Protein AF-A0A967WSL4-F1 (afdb_monomer_lite)

Radius of gyration: 23.44 Å; chains: 1; bounding box: 52×50×61 Å

Secondary structure (DSSP, 8-state):
---HHHIIIIIHHHHHHHHHTTSS-SS-----------------TT---SSPPPP-------TTS-EEE--HHHHHTTTHHHHHHHHHHHHHTT--EE--TT-----TTTHHHH-HHHHHHHHHHHHHHHHHTT--EEEES-HHHHHHHHHHHHHHHH-HHHHHHHHHHHS----S--EEEEHHHHIIIII-HHHHHTT-SS--

Structure (mmCIF, N/CA/C/O backbone):
data_AF-A0A967WSL4-F1
#
_entry.id   AF-A0A967WSL4-F1
#
loop_
_atom_site.group_PDB
_atom_site.id
_atom_site.type_symbol
_atom_site.label_atom_id
_atom_site.label_alt_id
_atom_site.label_comp_id
_atom_site.label_asym_id
_atom_site.label_entity_id
_atom_site.label_seq_id
_atom_site.pdbx_PDB_ins_code
_atom_site.Cartn_x
_atom_site.Cartn_y
_atom_site.Cartn_z
_atom_site.occupancy
_atom_site.B_iso_or_equiv
_atom_site.auth_seq_id
_atom_site.auth_comp_id
_atom_site.auth_asym_id
_atom_site.auth_atom_id
_atom_site.pdbx_PDB_model_num
ATOM 1 N N . GLU A 1 1 ? 24.160 -17.781 32.083 1.00 54.12 1 GLU A N 1
ATOM 2 C CA . GLU A 1 1 ? 24.278 -17.180 33.428 1.00 54.12 1 GLU A CA 1
ATOM 3 C C . GLU A 1 1 ? 24.288 -15.669 33.303 1.00 54.12 1 GLU A C 1
ATOM 5 O O . GLU A 1 1 ? 24.844 -15.164 32.336 1.00 54.12 1 GLU A O 1
ATOM 10 N N . PHE A 1 2 ? 23.646 -14.956 34.228 1.00 58.78 2 PHE A N 1
ATOM 11 C CA . PHE A 1 2 ? 23.754 -13.498 34.302 1.00 58.78 2 PHE A CA 1
ATOM 12 C C . PHE A 1 2 ? 25.171 -13.123 34.756 1.00 58.78 2 PHE A C 1
ATOM 14 O O . PHE A 1 2 ? 25.612 -13.571 35.815 1.00 58.78 2 PHE A O 1
ATOM 21 N N . ASP A 1 3 ? 25.885 -12.313 33.970 1.00 75.69 3 ASP A N 1
ATOM 22 C CA . ASP A 1 3 ? 27.223 -11.839 34.334 1.00 75.69 3 ASP A CA 1
ATOM 23 C C . ASP A 1 3 ? 27.122 -10.699 35.357 1.00 75.69 3 ASP A C 1
ATOM 25 O O . ASP A 1 3 ? 27.022 -9.510 35.035 1.00 75.69 3 ASP A O 1
ATOM 29 N N . PHE A 1 4 ? 27.152 -11.080 36.632 1.00 76.00 4 PHE A N 1
ATOM 30 C CA . PHE A 1 4 ? 27.125 -10.136 37.742 1.00 76.00 4 PHE A CA 1
ATOM 31 C C . PHE A 1 4 ? 28.333 -9.186 37.739 1.00 76.00 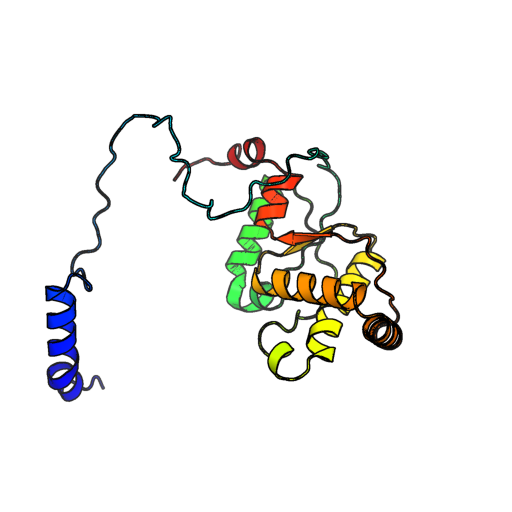4 PHE A C 1
ATOM 33 O O . PHE A 1 4 ? 28.201 -8.044 38.177 1.00 76.00 4 PHE A O 1
ATOM 40 N N . LYS A 1 5 ? 29.502 -9.585 37.213 1.00 73.75 5 LYS A N 1
ATOM 41 C CA . LYS A 1 5 ? 30.669 -8.688 37.172 1.00 73.75 5 LYS A CA 1
ATOM 42 C C . LYS A 1 5 ? 30.448 -7.536 36.198 1.00 73.75 5 LYS A C 1
ATOM 44 O O . LYS A 1 5 ? 30.843 -6.412 36.508 1.00 73.75 5 LYS A O 1
ATOM 49 N N . GLN A 1 6 ? 29.806 -7.793 35.061 1.00 73.38 6 GLN A N 1
ATOM 50 C CA . GLN A 1 6 ? 29.480 -6.753 34.087 1.00 73.38 6 GLN A CA 1
ATOM 51 C C . GLN A 1 6 ? 28.421 -5.781 34.636 1.00 73.38 6 GLN A C 1
ATOM 53 O O . GLN A 1 6 ? 28.629 -4.564 34.596 1.00 73.38 6 GLN A O 1
ATOM 58 N N . LEU A 1 7 ? 27.368 -6.319 35.263 1.00 75.06 7 LEU A N 1
ATOM 59 C CA . LEU A 1 7 ? 26.270 -5.541 35.841 1.00 75.06 7 LEU A CA 1
ATOM 60 C C . LEU A 1 7 ? 26.757 -4.551 36.914 1.00 75.06 7 LEU A C 1
ATOM 62 O O . LEU A 1 7 ? 26.449 -3.358 36.867 1.00 75.06 7 LEU A O 1
ATOM 66 N N . PHE A 1 8 ? 27.553 -5.030 37.876 1.00 72.25 8 PHE A N 1
ATOM 67 C CA . PHE A 1 8 ? 28.027 -4.189 38.978 1.00 72.25 8 PHE A CA 1
ATOM 68 C C . PHE A 1 8 ? 29.090 -3.175 38.540 1.00 72.25 8 PHE A C 1
ATOM 70 O O . PHE A 1 8 ? 29.160 -2.085 39.111 1.00 72.25 8 PHE A O 1
ATOM 77 N N . LYS A 1 9 ? 29.908 -3.505 37.532 1.00 72.88 9 LYS A N 1
ATOM 78 C CA . LYS A 1 9 ? 31.028 -2.655 37.109 1.00 72.88 9 LYS A CA 1
ATOM 79 C C . LYS A 1 9 ? 30.631 -1.578 36.100 1.00 72.88 9 LYS A C 1
ATOM 81 O O . LYS A 1 9 ? 31.166 -0.474 36.175 1.00 72.88 9 LYS A O 1
ATOM 86 N N . TYR A 1 10 ? 29.722 -1.876 35.172 1.00 71.94 10 TYR A N 1
ATOM 87 C CA . TYR A 1 10 ? 29.406 -0.974 34.059 1.00 71.94 10 TYR A CA 1
ATOM 88 C C . TYR A 1 10 ? 27.968 -0.455 34.104 1.00 71.94 10 TYR A C 1
ATOM 90 O O . TYR A 1 10 ? 27.745 0.744 33.917 1.00 71.94 10 TYR A O 1
ATOM 98 N N . ASP A 1 11 ? 27.003 -1.310 34.438 1.00 74.00 11 ASP A N 1
ATOM 99 C CA . ASP A 1 11 ? 25.590 -0.965 34.265 1.00 74.00 11 ASP A CA 1
ATOM 100 C C . ASP A 1 11 ? 25.016 -0.185 35.452 1.00 74.00 11 ASP A C 1
ATOM 102 O O . ASP A 1 11 ? 24.226 0.739 35.257 1.00 74.00 11 ASP A O 1
ATOM 106 N N . ILE A 1 12 ? 25.459 -0.462 36.684 1.00 81.81 12 ILE A N 1
ATOM 107 C CA . ILE A 1 12 ? 24.974 0.254 37.878 1.00 81.81 12 ILE A CA 1
ATOM 108 C C . ILE A 1 12 ? 25.352 1.736 37.855 1.00 81.81 12 ILE A C 1
ATOM 110 O O . ILE A 1 12 ? 24.525 2.589 38.179 1.00 81.81 12 ILE A O 1
ATOM 114 N N . ALA A 1 13 ? 26.575 2.075 37.446 1.00 78.25 13 ALA A N 1
ATOM 115 C CA . ALA A 1 13 ? 27.007 3.470 37.384 1.00 78.25 13 ALA A CA 1
ATOM 116 C C . ALA A 1 13 ? 26.181 4.270 36.360 1.00 78.25 13 ALA A C 1
ATOM 118 O O . ALA A 1 13 ? 25.766 5.404 36.625 1.00 78.25 13 ALA A O 1
ATOM 119 N N . VAL A 1 14 ? 25.890 3.659 35.208 1.00 76.50 14 VAL A N 1
ATOM 120 C CA . VAL A 1 14 ? 25.046 4.246 34.161 1.00 76.50 14 VAL A CA 1
ATOM 121 C C . VAL A 1 14 ? 23.597 4.350 34.633 1.00 76.50 14 VAL A C 1
ATOM 123 O O . VAL A 1 14 ? 23.004 5.421 34.506 1.00 76.50 14 VAL A O 1
ATOM 126 N N . ALA A 1 15 ? 23.052 3.310 35.268 1.00 78.94 15 ALA A N 1
ATOM 127 C CA . ALA A 1 15 ? 21.704 3.319 35.829 1.00 78.94 15 ALA A CA 1
ATOM 128 C C . ALA A 1 15 ? 21.531 4.421 36.890 1.00 78.94 15 ALA A C 1
ATOM 130 O O . ALA A 1 15 ? 20.560 5.176 36.839 1.00 78.94 15 ALA A O 1
ATOM 131 N N . ILE A 1 16 ? 22.508 4.599 37.790 1.00 80.81 16 ILE A N 1
ATOM 132 C CA . ILE A 1 16 ? 22.515 5.682 38.788 1.00 80.81 16 ILE A CA 1
ATOM 133 C C . ILE A 1 16 ? 22.581 7.055 38.106 1.00 80.81 16 ILE A C 1
ATOM 135 O O . ILE A 1 16 ? 21.867 7.978 38.505 1.00 80.81 16 ILE A O 1
ATOM 139 N N . LYS A 1 17 ? 23.397 7.215 37.055 1.00 80.50 17 LYS A N 1
ATOM 140 C CA . LYS A 1 17 ? 23.470 8.466 36.280 1.00 80.50 17 LYS A CA 1
ATOM 141 C C . LYS A 1 17 ? 22.147 8.769 35.571 1.00 80.50 17 LYS A C 1
ATOM 143 O O . LYS A 1 17 ? 21.698 9.916 35.572 1.00 80.50 17 LYS A O 1
ATOM 148 N N . MET A 1 18 ? 21.498 7.761 34.997 1.00 77.19 18 MET A N 1
ATOM 149 C CA . MET A 1 18 ? 20.195 7.893 34.339 1.00 77.19 18 MET A CA 1
ATOM 150 C C . MET A 1 18 ? 19.079 8.209 35.340 1.00 77.19 18 MET A C 1
ATOM 152 O O . MET A 1 18 ? 18.197 9.007 35.033 1.00 77.19 18 MET A O 1
ATOM 156 N N . LEU A 1 19 ? 19.160 7.673 36.558 1.00 80.25 19 LEU A N 1
ATOM 157 C CA . LEU A 1 19 ? 18.259 8.005 37.660 1.00 80.25 19 LEU A CA 1
ATOM 158 C C . LEU A 1 19 ? 18.425 9.443 38.146 1.00 80.25 19 LEU A C 1
ATOM 160 O O . LEU A 1 19 ? 17.448 10.180 38.245 1.00 80.25 19 LEU A O 1
ATOM 164 N N . ARG A 1 20 ? 19.669 9.878 38.376 1.00 74.88 20 ARG A N 1
ATOM 165 C CA . ARG A 1 20 ? 19.980 11.257 38.789 1.00 74.88 20 ARG A CA 1
ATOM 166 C C . ARG A 1 20 ? 19.593 12.297 37.741 1.00 74.88 20 ARG A C 1
ATOM 168 O O . ARG A 1 20 ? 19.250 13.415 38.097 1.00 74.88 20 ARG A O 1
ATOM 175 N N . THR A 1 21 ? 19.641 11.935 36.460 1.00 76.62 21 THR A N 1
ATOM 176 C CA . THR A 1 21 ? 19.244 12.813 35.344 1.00 76.62 21 THR A CA 1
ATOM 177 C C . THR A 1 21 ? 17.760 12.700 34.980 1.00 76.62 21 THR A C 1
ATOM 179 O O . THR A 1 21 ? 17.332 13.292 33.993 1.00 76.62 21 THR A O 1
ATOM 182 N N . GLY A 1 22 ? 16.966 11.941 35.748 1.00 66.06 22 GLY A N 1
ATOM 183 C CA . GLY A 1 22 ? 15.524 11.782 35.531 1.00 66.06 22 GLY A CA 1
ATOM 184 C C . GLY A 1 22 ? 15.143 10.989 34.274 1.00 66.06 22 GLY A C 1
ATOM 185 O O . GLY A 1 22 ? 13.969 10.954 33.908 1.00 66.06 22 GLY A O 1
ATOM 186 N N . LYS A 1 23 ? 16.119 10.349 33.615 1.00 68.81 23 LYS A N 1
ATOM 187 C CA . LYS A 1 23 ? 15.937 9.540 32.398 1.00 68.81 23 LYS A CA 1
ATOM 188 C C . LYS A 1 23 ? 15.447 8.121 32.688 1.00 68.81 23 LYS A C 1
ATOM 190 O O . LYS A 1 23 ? 14.852 7.503 31.813 1.00 68.81 23 LYS A O 1
ATOM 195 N N . LEU A 1 24 ? 15.665 7.620 33.904 1.00 64.75 24 LEU A N 1
ATOM 196 C CA . LEU A 1 24 ? 15.049 6.394 34.411 1.00 64.75 24 LEU A CA 1
ATOM 197 C C . LEU A 1 24 ? 14.090 6.753 35.553 1.00 64.75 24 LEU A C 1
ATOM 199 O O . LEU A 1 24 ? 14.515 7.323 36.556 1.00 64.75 24 LEU A O 1
ATOM 203 N N . LYS A 1 25 ? 12.806 6.409 35.425 1.00 70.81 25 LYS A N 1
ATOM 204 C CA . LYS A 1 25 ? 11.817 6.530 36.506 1.00 70.81 25 LYS A CA 1
ATOM 205 C C . LYS A 1 25 ? 11.596 5.141 37.110 1.00 70.81 25 LYS A C 1
ATOM 207 O O . LYS A 1 25 ? 11.125 4.254 36.412 1.00 70.81 25 LYS A O 1
ATOM 212 N N . ILE A 1 26 ? 11.950 4.947 38.385 1.00 62.06 26 ILE A N 1
ATOM 213 C CA . ILE A 1 26 ? 11.778 3.658 39.101 1.00 62.06 26 ILE A CA 1
ATOM 214 C C . ILE A 1 26 ? 10.299 3.321 39.332 1.00 62.06 26 ILE A C 1
ATOM 216 O O . ILE A 1 26 ? 9.937 2.157 39.467 1.00 62.06 26 ILE A O 1
ATOM 220 N N . LEU A 1 27 ? 9.434 4.333 39.362 1.00 54.44 27 LEU A N 1
ATOM 221 C CA . LEU A 1 27 ? 7.998 4.158 39.517 1.00 54.44 27 LEU A CA 1
ATOM 222 C C . LEU A 1 27 ? 7.328 4.382 38.155 1.00 54.44 27 LEU A C 1
ATOM 224 O O . LEU A 1 27 ? 7.596 5.421 37.535 1.00 54.44 27 LEU A O 1
ATOM 228 N N . PRO A 1 28 ? 6.453 3.471 37.679 1.00 47.78 28 PRO A N 1
ATOM 229 C CA . PRO A 1 28 ? 5.597 3.783 36.542 1.00 47.78 28 PRO A CA 1
ATOM 230 C C . PRO A 1 28 ? 4.832 5.059 36.890 1.00 47.78 28 PRO A C 1
ATOM 232 O O . PRO A 1 28 ? 4.390 5.224 38.030 1.00 47.78 28 PRO A O 1
ATOM 235 N N . SER A 1 29 ? 4.721 5.998 35.947 1.00 54.09 29 SER A N 1
ATOM 236 C CA . SER A 1 29 ? 3.934 7.208 36.169 1.00 54.09 29 SER A CA 1
ATOM 237 C C . SER A 1 29 ? 2.496 6.787 36.441 1.00 54.09 29 SER A C 1
ATOM 239 O O . SER A 1 29 ? 1.747 6.486 35.513 1.00 54.09 29 SER A O 1
ATOM 241 N N . ILE A 1 30 ? 2.140 6.717 37.723 1.00 47.47 30 ILE A N 1
ATOM 242 C CA . ILE A 1 30 ? 0.778 6.522 38.190 1.00 47.47 30 ILE A CA 1
ATOM 243 C C . ILE A 1 30 ? -0.040 7.615 37.518 1.00 47.47 30 ILE A C 1
ATOM 245 O O . ILE A 1 30 ? 0.112 8.800 37.815 1.00 47.47 30 ILE A O 1
ATOM 249 N N . ALA A 1 31 ? -0.865 7.203 36.563 1.00 53.81 31 ALA A N 1
ATOM 250 C CA . ALA A 1 31 ? -1.828 8.061 35.913 1.00 53.81 31 ALA A CA 1
ATOM 251 C C . ALA A 1 31 ? -2.805 8.580 36.982 1.00 53.81 31 ALA A C 1
ATOM 253 O O . ALA A 1 31 ? -3.735 7.898 37.405 1.00 53.81 31 ALA A O 1
ATOM 254 N N . ARG A 1 32 ? -2.550 9.793 37.468 1.00 36.66 32 ARG A N 1
ATOM 255 C CA . ARG A 1 32 ? -3.458 10.632 38.256 1.00 36.66 32 ARG A CA 1
ATOM 256 C C . ARG A 1 32 ? -3.187 12.068 37.815 1.00 36.66 32 ARG A C 1
ATOM 258 O O . ARG A 1 32 ? -2.035 12.475 37.818 1.00 36.66 32 ARG A O 1
ATOM 265 N N . ARG A 1 33 ? -4.151 12.918 37.471 1.00 37.69 33 ARG A N 1
ATOM 266 C CA . ARG A 1 33 ? -5.614 12.865 37.267 1.00 37.69 33 ARG A CA 1
ATOM 267 C C . ARG A 1 33 ? -5.951 14.188 36.501 1.00 37.69 33 ARG A C 1
ATOM 269 O O . ARG A 1 33 ? -5.031 14.973 36.266 1.00 37.69 33 ARG A O 1
ATOM 276 N N . PRO A 1 34 ? -7.203 14.473 36.094 1.00 50.53 34 PRO A N 1
ATOM 277 C CA . PRO A 1 34 ? -7.525 15.479 35.082 1.00 50.53 34 PRO A CA 1
ATOM 278 C C . PRO A 1 34 ? -7.370 16.910 35.600 1.00 50.53 34 PRO A C 1
ATOM 280 O O . PRO A 1 34 ? -7.500 17.171 36.797 1.00 50.53 34 PRO A O 1
ATOM 283 N N . ARG A 1 35 ? -7.215 17.857 34.671 1.00 36.47 35 ARG A N 1
ATOM 284 C CA . ARG A 1 35 ? -7.469 19.271 34.940 1.00 36.47 35 ARG A CA 1
ATOM 285 C C . ARG A 1 35 ? -8.516 19.779 33.956 1.00 36.47 35 ARG A C 1
ATOM 287 O O . ARG A 1 35 ? -8.250 19.933 32.770 1.00 36.47 35 ARG A O 1
ATOM 294 N N . ASN A 1 36 ? -9.718 19.984 34.485 1.00 39.97 36 ASN A N 1
ATOM 295 C CA . ASN A 1 36 ? -10.840 20.621 33.810 1.00 39.97 36 ASN A CA 1
ATOM 296 C C . ASN A 1 36 ? -10.430 21.915 33.093 1.00 39.97 36 ASN A C 1
ATOM 298 O O . ASN A 1 36 ? -9.752 22.759 33.677 1.00 39.97 36 ASN A O 1
ATOM 302 N N . GLY A 1 37 ? -10.973 22.076 31.884 1.00 45.03 37 GLY A N 1
ATOM 303 C CA . GLY A 1 37 ? -11.603 23.308 31.414 1.00 45.03 37 GLY A CA 1
ATOM 304 C C . GLY A 1 37 ? -10.717 24.538 31.234 1.00 45.03 37 GLY A C 1
ATOM 305 O O . GLY A 1 37 ? -10.540 25.319 32.163 1.00 45.03 37 GLY A O 1
ATOM 306 N N . ARG A 1 38 ? -10.308 24.783 29.986 1.00 30.64 38 ARG A N 1
ATOM 307 C CA . ARG A 1 38 ? -10.610 26.019 29.234 1.00 30.64 38 ARG A CA 1
ATOM 308 C C . ARG A 1 38 ? -10.095 25.866 27.803 1.00 30.64 38 ARG A C 1
ATOM 310 O O . ARG A 1 38 ? -8.905 25.656 27.589 1.00 30.64 38 ARG A O 1
ATOM 317 N N . ARG A 1 39 ? -11.010 25.982 26.838 1.00 42.41 39 ARG A N 1
ATOM 318 C CA . ARG A 1 39 ? -10.709 26.228 25.425 1.00 42.41 39 ARG A CA 1
ATOM 319 C C . ARG A 1 39 ? -9.811 27.467 25.367 1.00 42.41 39 ARG A C 1
ATOM 321 O O . ARG A 1 39 ? -10.258 28.547 25.742 1.00 42.41 39 ARG A O 1
ATOM 328 N N . ARG A 1 40 ? -8.547 27.312 24.976 1.00 33.25 40 ARG A N 1
ATOM 329 C CA . ARG A 1 40 ? -7.707 28.454 24.608 1.00 33.25 40 ARG A CA 1
ATOM 330 C C . ARG A 1 40 ? -7.982 28.742 23.137 1.00 33.25 40 ARG A C 1
ATOM 332 O O . ARG A 1 40 ? -7.458 28.075 22.254 1.00 33.25 40 ARG A O 1
ATOM 339 N N . GLU A 1 41 ? -8.901 29.673 22.912 1.00 41.84 41 GLU A N 1
ATOM 340 C CA . GLU A 1 41 ? -8.892 30.509 21.714 1.00 41.84 41 GLU A CA 1
ATOM 341 C C . GLU A 1 41 ? -7.553 31.258 21.678 1.00 41.84 41 GLU A C 1
ATOM 343 O O . GLU A 1 41 ? -7.084 31.670 22.735 1.00 41.84 41 GLU A O 1
ATOM 348 N N . THR A 1 42 ? -6.983 31.398 20.475 1.00 32.97 42 THR A N 1
ATOM 349 C CA . THR A 1 42 ? -5.657 31.937 20.090 1.00 32.97 42 THR A CA 1
ATOM 350 C C . THR A 1 42 ? -4.564 30.879 19.893 1.00 32.97 42 THR A C 1
ATOM 352 O O . THR A 1 42 ? -3.771 30.593 20.789 1.00 32.97 42 THR A O 1
ATOM 355 N N . LEU A 1 43 ? -4.518 30.323 18.676 1.00 46.94 43 LEU A N 1
ATOM 356 C CA . LEU A 1 43 ? -3.302 29.766 18.080 1.00 46.94 43 LEU A CA 1
ATOM 357 C C . LEU A 1 43 ? -2.356 30.936 17.770 1.00 46.94 43 LEU A C 1
ATOM 359 O O . LEU A 1 43 ? -2.761 31.894 17.112 1.00 46.94 43 LEU A O 1
ATOM 363 N N . GLU A 1 44 ? -1.136 30.881 18.299 1.00 35.66 44 GLU A N 1
ATOM 364 C CA . GLU A 1 44 ? -0.063 31.828 17.978 1.00 35.66 44 GLU A CA 1
ATOM 365 C C . GLU A 1 44 ? 0.401 31.661 16.512 1.00 35.66 44 GLU A C 1
ATOM 367 O O . GLU A 1 44 ? 0.333 30.543 15.995 1.00 35.66 44 GLU A O 1
ATOM 372 N N . PRO A 1 45 ? 0.887 32.724 15.836 1.00 42.09 45 PRO A N 1
ATOM 373 C CA . PRO A 1 45 ? 1.055 32.731 14.375 1.00 42.09 45 PRO A CA 1
ATOM 374 C C . PRO A 1 45 ? 2.268 31.960 13.820 1.00 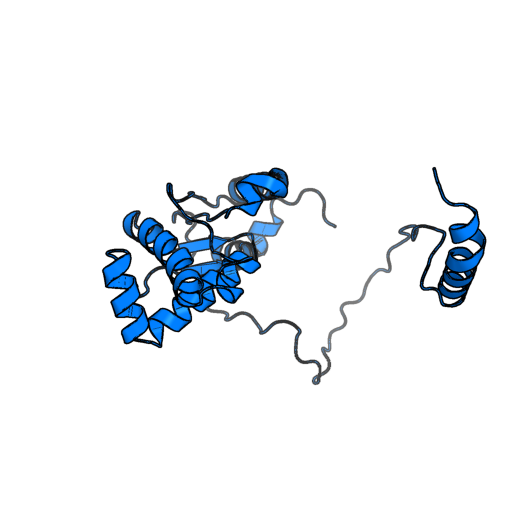42.09 45 PRO A C 1
ATOM 376 O O . PRO A 1 45 ? 2.326 31.758 12.613 1.00 42.09 45 PRO A O 1
ATOM 379 N N . ASP A 1 46 ? 3.210 31.507 14.656 1.00 40.84 46 ASP A N 1
ATOM 380 C CA . ASP A 1 46 ? 4.544 31.071 14.187 1.00 40.84 46 ASP A CA 1
ATOM 381 C C . ASP A 1 46 ? 4.872 29.582 14.410 1.00 40.84 46 ASP A C 1
ATOM 383 O O . ASP A 1 46 ? 6.026 29.164 14.302 1.00 40.84 46 ASP A O 1
ATOM 387 N N . MET A 1 47 ? 3.875 28.735 14.680 1.00 37.41 47 MET A N 1
ATOM 388 C CA . MET A 1 47 ? 4.066 27.283 14.599 1.00 37.41 47 MET A CA 1
ATOM 389 C C . MET A 1 47 ? 3.534 26.753 13.274 1.00 37.41 47 MET A C 1
ATOM 391 O O . MET A 1 47 ? 2.327 26.662 13.063 1.00 37.41 47 MET A O 1
ATOM 395 N N . MET A 1 48 ? 4.457 26.345 12.401 1.00 38.84 48 MET A N 1
ATOM 396 C CA . MET A 1 48 ? 4.140 25.536 11.227 1.00 38.84 48 MET A CA 1
ATOM 397 C C . MET A 1 48 ? 3.435 24.260 11.724 1.00 38.84 48 MET A C 1
ATOM 399 O O . MET A 1 48 ? 4.033 23.514 12.510 1.00 38.84 48 MET A O 1
ATOM 403 N N . PRO A 1 49 ? 2.164 24.014 11.363 1.00 46.25 49 PRO A N 1
ATOM 404 C CA . PRO A 1 49 ? 1.436 22.870 11.884 1.00 46.25 49 PRO A CA 1
ATOM 405 C C . PRO A 1 49 ? 2.147 21.586 11.447 1.00 46.25 49 PRO A C 1
ATOM 407 O O . PRO A 1 49 ? 2.552 21.441 10.295 1.00 46.25 49 PRO A O 1
ATOM 410 N N . ALA A 1 50 ? 2.293 20.640 12.380 1.00 51.50 50 ALA A N 1
ATOM 411 C CA . ALA A 1 50 ? 2.935 19.341 12.147 1.00 51.50 50 ALA A CA 1
ATOM 412 C C . ALA A 1 50 ? 2.267 18.515 11.026 1.00 51.50 50 ALA A C 1
ATOM 414 O O . ALA A 1 50 ? 2.812 17.500 10.598 1.00 51.50 50 ALA A O 1
ATOM 415 N N . TYR A 1 51 ? 1.102 18.961 10.554 1.00 42.25 51 TYR A N 1
ATOM 416 C CA . TYR A 1 51 ? 0.369 18.405 9.433 1.00 42.25 51 TYR A CA 1
ATOM 417 C C . TYR A 1 51 ? -0.116 19.548 8.532 1.00 42.25 51 TYR A C 1
ATOM 419 O O . TYR A 1 51 ? -0.665 20.520 9.056 1.00 42.25 51 TYR A O 1
ATOM 427 N N . PRO A 1 52 ? 0.050 19.453 7.200 1.00 48.81 52 PRO A N 1
ATOM 428 C CA . PRO A 1 52 ? -0.634 20.358 6.287 1.00 48.81 52 PRO A CA 1
ATOM 429 C C . PRO A 1 52 ? -2.146 20.234 6.502 1.00 48.81 52 PRO A C 1
ATOM 431 O O . PRO A 1 52 ? -2.664 19.128 6.680 1.00 48.81 52 PRO A O 1
ATOM 434 N N . GLU A 1 53 ? -2.848 21.366 6.519 1.00 46.91 53 GLU A N 1
ATOM 435 C CA . GLU A 1 53 ? -4.307 21.370 6.592 1.00 46.91 53 GLU A CA 1
ATOM 436 C C . GLU A 1 53 ? -4.868 20.563 5.414 1.00 46.91 53 GLU A C 1
ATOM 438 O O . GLU A 1 53 ? -4.496 20.780 4.259 1.00 46.91 53 GLU A O 1
ATOM 443 N N . ALA A 1 54 ? -5.719 19.580 5.720 1.00 43.72 54 ALA A N 1
ATOM 444 C CA . ALA A 1 54 ? -6.316 18.714 4.714 1.00 43.72 54 ALA A CA 1
ATOM 445 C C . ALA A 1 54 ? -7.107 19.560 3.696 1.00 43.72 54 ALA A C 1
ATOM 447 O O . ALA A 1 54 ? -7.894 20.419 4.117 1.00 43.72 54 ALA A O 1
ATOM 448 N N . PRO A 1 55 ? -6.952 19.327 2.378 1.00 39.84 55 PRO A N 1
ATOM 449 C CA . PRO A 1 55 ? -7.788 19.971 1.377 1.00 39.84 55 PRO A CA 1
ATOM 450 C C . PRO A 1 55 ? -9.261 19.692 1.687 1.00 39.84 55 PRO A C 1
ATOM 452 O O . PRO A 1 55 ? -9.702 18.542 1.703 1.00 39.84 55 PRO A O 1
ATOM 455 N N . ARG A 1 56 ? -10.032 20.747 1.963 1.00 47.25 56 ARG A N 1
ATOM 456 C CA . ARG A 1 56 ? -11.487 20.653 2.102 1.00 47.25 56 ARG A CA 1
ATOM 457 C C . ARG A 1 56 ? -12.102 20.621 0.715 1.00 47.25 56 ARG A C 1
ATOM 459 O O . ARG A 1 56 ? -12.583 21.639 0.232 1.00 47.25 56 ARG A O 1
ATOM 466 N N . GLU A 1 57 ? -12.096 19.454 0.089 1.00 40.66 57 GLU A N 1
ATOM 467 C CA . GLU A 1 57 ? -12.800 19.267 -1.172 1.00 40.66 57 GLU A CA 1
ATOM 468 C C . GLU A 1 57 ? -13.636 17.989 -1.129 1.00 40.66 57 GLU A C 1
ATOM 470 O O . GLU A 1 57 ? -13.125 16.878 -1.208 1.00 40.66 57 GLU A O 1
ATOM 475 N N . GLY A 1 58 ? -14.943 18.203 -0.934 1.00 42.53 58 GLY A N 1
ATOM 476 C CA . GLY A 1 58 ? -16.040 17.282 -1.220 1.00 42.53 58 GLY A CA 1
ATOM 477 C C . GLY A 1 58 ? -15.927 15.880 -0.631 1.00 42.53 58 GLY A C 1
ATOM 478 O O . GLY A 1 58 ? -15.384 14.976 -1.260 1.00 42.53 58 GLY A O 1
ATOM 479 N N . THR A 1 59 ? -16.588 15.645 0.504 1.00 40.75 59 THR A N 1
ATOM 480 C CA . THR A 1 59 ? -16.972 14.294 0.922 1.00 40.75 59 THR A CA 1
ATOM 481 C C . THR A 1 59 ? -17.863 13.672 -0.150 1.00 40.75 59 THR A C 1
ATOM 483 O O . THR A 1 59 ? -19.087 13.825 -0.162 1.00 40.75 59 THR A O 1
ATOM 486 N N . ARG A 1 60 ? -17.257 12.930 -1.079 1.00 44.09 60 ARG A N 1
ATOM 487 C CA . ARG A 1 60 ? -18.004 11.966 -1.874 1.00 44.09 60 ARG A CA 1
ATOM 488 C C . ARG A 1 60 ? -18.368 10.846 -0.908 1.00 44.09 60 ARG A C 1
ATOM 490 O O . ARG A 1 60 ? -17.563 9.960 -0.643 1.00 44.09 60 ARG A O 1
ATOM 497 N N . LYS A 1 61 ? -19.567 10.927 -0.324 1.00 39.44 61 LYS A N 1
ATOM 498 C CA . LYS A 1 61 ? -20.179 9.805 0.390 1.00 39.44 61 LYS A CA 1
ATOM 499 C C . LYS A 1 61 ? -20.285 8.646 -0.595 1.00 39.44 61 LYS A C 1
ATOM 501 O O . LYS A 1 61 ? -21.214 8.598 -1.392 1.00 39.44 61 LYS A O 1
ATOM 506 N N . THR A 1 62 ? -19.333 7.729 -0.550 1.00 43.81 62 THR A N 1
ATOM 507 C CA . THR A 1 62 ? -19.416 6.454 -1.261 1.00 43.81 62 THR A CA 1
ATOM 508 C C . THR A 1 62 ? -19.390 5.339 -0.227 1.00 43.81 62 THR A C 1
ATOM 510 O O . THR A 1 62 ? -18.509 4.479 -0.227 1.00 43.81 62 THR A O 1
ATOM 513 N N . ALA A 1 63 ? -20.347 5.377 0.701 1.00 41.69 63 ALA A N 1
ATOM 514 C CA . ALA A 1 63 ? -20.778 4.155 1.359 1.00 41.69 63 ALA A CA 1
ATOM 515 C C . ALA A 1 63 ? -21.397 3.285 0.250 1.00 41.69 63 ALA A C 1
ATOM 517 O O . ALA A 1 63 ? -22.528 3.524 -0.164 1.00 41.69 63 ALA A O 1
ATOM 518 N N . GLY A 1 64 ? -20.588 2.398 -0.335 1.00 52.50 64 GLY A N 1
ATOM 519 C CA . GLY A 1 64 ? -20.963 1.576 -1.491 1.00 52.50 64 GLY A CA 1
ATOM 520 C C . GLY A 1 64 ? -19.811 1.217 -2.435 1.00 52.50 64 GLY A C 1
ATOM 521 O O . GLY A 1 64 ? -19.888 0.186 -3.098 1.00 52.50 64 GLY A O 1
ATOM 522 N N . ASP A 1 65 ? -18.725 1.995 -2.463 1.00 74.56 65 ASP A N 1
ATOM 523 C CA . ASP A 1 65 ? -17.598 1.708 -3.359 1.00 74.56 65 ASP A CA 1
ATOM 524 C C . ASP A 1 65 ? -16.632 0.708 -2.714 1.00 74.56 65 ASP A C 1
ATOM 526 O O . ASP A 1 65 ? -16.189 0.896 -1.578 1.00 74.56 65 ASP A O 1
ATOM 530 N N . VAL A 1 66 ? -16.285 -0.346 -3.454 1.00 88.94 66 VAL A N 1
ATOM 531 C CA . VAL A 1 66 ? -15.256 -1.320 -3.069 1.00 88.94 66 VAL A CA 1
ATOM 532 C C . VAL A 1 66 ? -13.926 -0.598 -2.836 1.00 88.94 66 VAL A C 1
ATOM 534 O O . VAL A 1 66 ? -13.433 0.123 -3.705 1.00 88.94 66 VAL A O 1
ATOM 537 N N . VAL A 1 67 ? -13.330 -0.802 -1.662 1.00 94.62 67 VAL A N 1
ATOM 538 C CA . VAL A 1 67 ? -12.000 -0.295 -1.317 1.00 94.62 67 VAL A CA 1
ATOM 539 C C . VAL A 1 67 ? -11.019 -1.454 -1.385 1.00 94.62 67 VAL A C 1
ATOM 541 O O . VAL A 1 67 ? -11.107 -2.399 -0.602 1.00 94.62 67 VAL A O 1
ATOM 544 N N . SER A 1 68 ? -10.047 -1.373 -2.294 1.00 96.69 68 SER A N 1
ATOM 545 C CA . SER A 1 68 ? -9.000 -2.386 -2.367 1.00 96.69 68 SER A CA 1
ATOM 546 C C . SER A 1 68 ? -8.141 -2.334 -1.108 1.00 96.69 68 SER A C 1
ATOM 548 O O . SER A 1 68 ? -7.559 -1.304 -0.774 1.00 96.69 68 SER A O 1
ATOM 550 N N . TYR A 1 69 ? -8.070 -3.438 -0.383 1.00 97.50 69 TYR A N 1
ATOM 551 C CA . TYR A 1 69 ? -7.323 -3.556 0.855 1.00 97.50 69 TYR A CA 1
ATOM 552 C C . TYR A 1 69 ? -5.996 -4.251 0.598 1.00 97.50 69 TYR A C 1
ATOM 554 O O . TYR A 1 69 ? -5.965 -5.446 0.329 1.00 97.50 69 TYR A O 1
ATOM 562 N N . TYR A 1 70 ? -4.891 -3.518 0.705 1.00 97.81 70 TYR A N 1
ATOM 563 C CA . TYR A 1 70 ? -3.562 -4.110 0.625 1.00 97.81 70 TYR A CA 1
ATOM 564 C C . TYR A 1 70 ? -2.993 -4.291 2.045 1.00 97.81 70 TYR A C 1
ATOM 566 O O . TYR A 1 70 ? -2.541 -3.315 2.659 1.00 97.81 70 TYR A O 1
ATOM 574 N N . PRO A 1 71 ? -2.995 -5.521 2.598 1.00 95.50 71 PRO A N 1
ATOM 575 C CA . PRO A 1 71 ? -2.421 -5.784 3.919 1.00 95.50 71 PRO A CA 1
ATOM 576 C C . PRO A 1 71 ? -0.889 -5.750 3.884 1.00 95.50 71 PRO A C 1
ATOM 578 O O . PRO A 1 71 ? -0.240 -5.342 4.849 1.00 95.50 71 PRO A O 1
ATOM 581 N N . GLY A 1 72 ? -0.297 -6.157 2.760 1.00 94.88 72 GLY A N 1
ATOM 582 C CA . GLY A 1 72 ? 1.136 -6.379 2.644 1.00 94.88 72 GLY A CA 1
ATOM 583 C C . GLY A 1 72 ? 1.629 -7.562 3.485 1.00 94.88 72 GLY A C 1
ATOM 584 O O . GLY A 1 72 ? 0.902 -8.178 4.264 1.00 94.88 72 GLY A O 1
ATOM 585 N N . CYS A 1 73 ? 2.916 -7.882 3.336 1.00 94.44 73 CYS A N 1
ATOM 586 C CA . CYS A 1 73 ? 3.506 -9.084 3.931 1.00 94.44 73 CYS A CA 1
ATOM 587 C C . CYS A 1 73 ? 3.491 -9.087 5.465 1.00 94.44 73 CYS A C 1
ATOM 589 O O . CYS A 1 73 ? 3.267 -10.128 6.074 1.00 94.44 73 CYS A O 1
ATOM 591 N N . SER A 1 74 ? 3.704 -7.935 6.107 1.00 93.06 74 SER A N 1
ATOM 592 C CA . SER A 1 74 ? 3.775 -7.866 7.568 1.00 93.06 74 SER A CA 1
ATOM 593 C C . SER A 1 74 ? 2.441 -8.208 8.226 1.00 93.06 74 SER A C 1
ATOM 595 O O . SER A 1 74 ? 2.438 -8.955 9.195 1.00 93.06 74 SER A O 1
ATOM 597 N N . LEU A 1 75 ? 1.314 -7.716 7.703 1.00 94.75 75 LEU A N 1
ATOM 598 C CA . LEU A 1 75 ? -0.008 -7.944 8.301 1.00 94.75 75 LEU A CA 1
ATOM 599 C C . LEU A 1 75 ? -0.519 -9.376 8.099 1.00 94.75 75 LEU A C 1
ATOM 601 O O . LEU A 1 75 ? -1.345 -9.844 8.876 1.00 94.75 75 LEU A O 1
ATOM 605 N N . HIS A 1 76 ? -0.017 -10.082 7.086 1.00 92.12 76 HIS A N 1
ATOM 606 C CA . HIS A 1 76 ? -0.254 -11.518 6.911 1.00 92.12 76 HIS A CA 1
ATOM 607 C C . HIS A 1 76 ? 0.631 -12.398 7.805 1.00 92.12 76 HIS A C 1
ATOM 609 O O . HIS A 1 76 ? 0.292 -13.554 8.027 1.00 92.12 76 HIS A O 1
ATOM 615 N N . ALA A 1 77 ? 1.750 -11.873 8.315 1.00 91.62 77 ALA A N 1
ATOM 616 C CA . ALA A 1 77 ? 2.738 -12.649 9.063 1.00 91.62 77 ALA A CA 1
ATOM 617 C C . ALA A 1 77 ? 2.866 -12.203 10.526 1.00 91.62 77 ALA A C 1
ATOM 619 O O . ALA A 1 77 ? 2.268 -12.783 11.422 1.00 91.62 77 ALA A O 1
ATOM 620 N N . THR A 1 78 ? 3.674 -11.182 10.803 1.00 92.19 78 THR A N 1
ATOM 621 C CA . THR A 1 78 ? 4.012 -10.779 12.179 1.00 92.19 78 THR A CA 1
ATOM 622 C C . THR A 1 78 ? 3.017 -9.787 12.782 1.00 92.19 78 THR A C 1
ATOM 624 O O . THR A 1 78 ? 2.991 -9.596 13.993 1.00 92.19 78 THR A O 1
ATOM 627 N N . GLY A 1 79 ? 2.194 -9.151 11.948 1.00 93.69 79 GLY A N 1
ATOM 628 C CA . GLY A 1 79 ? 1.211 -8.130 12.303 1.00 93.69 79 GLY A CA 1
ATOM 629 C C . GLY A 1 79 ? -0.237 -8.602 12.182 1.00 93.69 79 GLY A C 1
ATOM 630 O O . GLY A 1 79 ? -1.090 -7.798 11.809 1.00 93.69 79 GLY A O 1
ATOM 631 N N . ILE A 1 80 ? -0.517 -9.878 12.465 1.00 95.81 80 ILE A N 1
ATOM 632 C CA . ILE A 1 80 ? -1.858 -10.482 12.324 1.00 95.81 80 ILE A CA 1
ATOM 633 C C . ILE A 1 80 ? -2.912 -9.698 13.116 1.00 95.81 80 ILE A C 1
ATOM 635 O O . ILE A 1 80 ? -3.959 -9.355 12.573 1.00 95.81 80 ILE A O 1
ATOM 639 N N . GLU A 1 81 ? -2.604 -9.317 14.356 1.00 96.69 81 GLU A N 1
ATOM 640 C CA . GLU A 1 81 ? -3.515 -8.533 15.204 1.00 96.69 81 GLU A CA 1
ATOM 641 C C . GLU A 1 81 ? -3.876 -7.180 14.579 1.00 96.69 81 GLU A C 1
ATOM 643 O O . GLU A 1 81 ? -4.998 -6.691 14.713 1.00 96.69 81 GLU A O 1
ATOM 648 N N . PHE A 1 82 ? -2.942 -6.574 13.839 1.00 96.00 82 PHE A N 1
ATOM 649 C CA . PHE A 1 82 ? -3.203 -5.314 13.153 1.00 96.00 82 PHE A CA 1
ATOM 650 C C . PHE A 1 82 ? -4.124 -5.512 11.941 1.00 96.00 82 PHE A C 1
ATOM 652 O O . PHE A 1 82 ? -5.014 -4.692 11.708 1.00 96.00 82 PHE A O 1
ATOM 659 N N . ASN A 1 83 ? -3.975 -6.620 11.210 1.00 96.25 83 ASN A N 1
ATOM 660 C CA . ASN A 1 83 ? -4.896 -7.011 10.140 1.00 96.25 83 ASN A CA 1
ATOM 661 C C . ASN A 1 83 ? -6.311 -7.257 10.686 1.00 96.25 83 ASN A C 1
ATOM 663 O O . ASN A 1 83 ? -7.280 -6.688 10.189 1.00 96.25 83 ASN A O 1
ATOM 667 N N . MET A 1 84 ? -6.418 -8.049 11.758 1.00 96.44 84 MET A N 1
ATOM 668 C CA . MET A 1 84 ? -7.688 -8.363 12.418 1.00 96.44 84 MET A CA 1
ATOM 669 C C . MET A 1 84 ? -8.383 -7.101 12.926 1.00 96.44 84 MET A C 1
ATOM 671 O O . MET A 1 84 ? -9.557 -6.885 12.633 1.00 96.44 84 MET A O 1
ATOM 675 N N . SER A 1 85 ? -7.644 -6.230 13.617 1.00 96.12 85 SER A N 1
ATOM 676 C CA . SER A 1 85 ? -8.153 -4.943 14.095 1.00 96.12 85 SER A CA 1
ATOM 677 C C . SER A 1 85 ? -8.622 -4.049 12.943 1.00 96.12 85 SER A C 1
ATOM 679 O O . SER A 1 85 ? -9.716 -3.490 12.997 1.00 96.12 85 SER A O 1
ATOM 681 N N . THR A 1 86 ? -7.852 -3.978 11.851 1.00 96.12 86 THR A N 1
ATOM 682 C CA . THR A 1 86 ? -8.229 -3.196 10.663 1.00 96.12 86 THR A CA 1
ATOM 683 C C . THR A 1 86 ? -9.541 -3.691 10.054 1.00 96.12 86 THR A C 1
ATOM 685 O O . THR A 1 86 ? -10.428 -2.883 9.785 1.00 96.12 86 THR A O 1
ATOM 688 N N . LYS A 1 87 ? -9.689 -5.009 9.865 1.00 95.12 87 LYS A N 1
ATOM 689 C CA . LYS A 1 87 ? -10.910 -5.611 9.309 1.00 95.12 87 LYS A CA 1
ATOM 690 C C . LYS A 1 87 ? -12.117 -5.407 10.231 1.00 95.12 87 LYS A C 1
ATOM 692 O O . LYS A 1 87 ? -13.179 -5.027 9.752 1.00 95.12 87 LYS A O 1
ATOM 697 N N . ALA A 1 88 ? -11.937 -5.569 11.543 1.00 95.06 88 ALA A N 1
ATOM 698 C CA . ALA A 1 88 ? -13.000 -5.356 12.525 1.00 95.06 88 ALA A CA 1
ATOM 699 C C . ALA A 1 88 ? -13.485 -3.895 12.561 1.00 95.06 88 ALA A C 1
ATOM 701 O O . ALA A 1 88 ? -14.687 -3.635 12.626 1.00 95.06 88 ALA A O 1
ATOM 702 N N . ILE A 1 89 ? -12.564 -2.927 12.490 1.00 94.12 89 ILE A N 1
ATOM 703 C CA . ILE A 1 89 ? -12.921 -1.503 12.416 1.00 94.12 89 ILE A CA 1
ATOM 704 C C . ILE A 1 89 ? -13.628 -1.202 11.094 1.00 94.12 89 ILE A C 1
ATOM 706 O O . ILE A 1 89 ? -14.642 -0.511 11.094 1.00 94.12 89 ILE A O 1
ATOM 710 N N . ALA A 1 90 ? -13.135 -1.735 9.976 1.00 93.56 90 ALA A N 1
ATOM 711 C CA . ALA A 1 90 ? -13.762 -1.531 8.677 1.00 93.56 90 ALA A CA 1
ATOM 712 C C . ALA A 1 90 ? -15.210 -2.040 8.639 1.00 93.56 90 ALA A C 1
ATOM 714 O O . ALA A 1 90 ? -16.085 -1.321 8.164 1.00 93.56 90 ALA A O 1
ATOM 715 N N . GLU A 1 91 ? -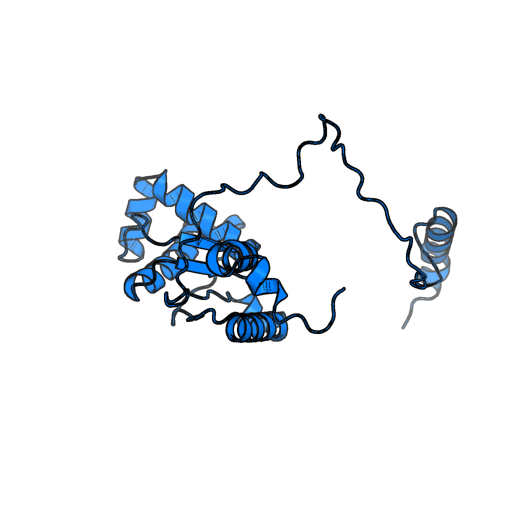15.480 -3.214 9.215 1.00 92.25 91 GLU A N 1
ATOM 716 C CA . GLU A 1 91 ? -16.837 -3.750 9.356 1.00 92.25 91 GLU A CA 1
ATOM 717 C C . GLU A 1 91 ? -17.737 -2.800 10.160 1.00 92.25 91 GLU A C 1
ATOM 719 O O . GLU A 1 91 ? -18.831 -2.452 9.719 1.00 92.25 91 GLU A O 1
ATOM 724 N N . LYS A 1 92 ? -17.258 -2.303 11.310 1.00 92.56 92 LYS A N 1
ATOM 725 C CA . LYS A 1 92 ? -18.012 -1.346 12.137 1.00 92.56 92 LYS A CA 1
ATOM 726 C C . LYS A 1 92 ? -18.280 -0.018 11.437 1.00 92.56 92 LYS A C 1
ATOM 728 O O . LYS A 1 92 ? -19.328 0.575 11.665 1.00 92.56 92 LYS A O 1
ATOM 733 N N . LEU A 1 93 ? -17.359 0.430 10.589 1.00 92.25 93 LEU A N 1
ATOM 734 C CA . LEU A 1 93 ? -17.482 1.666 9.818 1.00 92.25 93 LEU A CA 1
ATOM 735 C C . LEU A 1 93 ? -18.167 1.466 8.458 1.00 92.25 93 LEU A C 1
ATOM 737 O O . LEU A 1 93 ? -18.222 2.405 7.667 1.00 92.25 93 LEU A O 1
ATOM 741 N N . SER A 1 94 ? -18.688 0.266 8.172 1.00 91.25 94 SER A N 1
ATOM 742 C CA . SER A 1 94 ? -19.298 -0.076 6.879 1.00 91.25 94 SER A CA 1
ATOM 743 C C . SER A 1 94 ? -18.378 0.197 5.673 1.00 91.25 94 SER A C 1
ATOM 745 O O . SER A 1 94 ? -18.836 0.552 4.587 1.00 91.25 94 SER A O 1
ATOM 747 N N . LEU A 1 95 ? -17.064 0.030 5.856 1.00 92.12 95 LEU A N 1
ATOM 748 C CA . LEU A 1 95 ? -16.063 0.088 4.792 1.00 92.12 95 LEU A CA 1
ATOM 749 C C . LEU A 1 95 ? -15.906 -1.295 4.154 1.00 92.12 95 LEU A C 1
ATOM 751 O O . LEU A 1 95 ? -15.423 -2.234 4.787 1.00 92.12 95 LEU A O 1
ATOM 755 N N . ASN A 1 96 ? -16.263 -1.409 2.875 1.00 92.19 96 ASN A N 1
ATOM 756 C CA . ASN A 1 96 ? -16.118 -2.650 2.120 1.00 92.19 96 ASN A CA 1
ATOM 757 C C . ASN A 1 96 ? -14.665 -2.849 1.654 1.00 92.19 96 ASN A C 1
ATOM 759 O O . ASN A 1 96 ? -14.281 -2.401 0.571 1.00 92.19 96 ASN A O 1
ATOM 763 N N . LEU A 1 97 ? -13.856 -3.486 2.502 1.00 95.25 97 LEU A N 1
ATOM 764 C CA . LEU A 1 97 ? -12.462 -3.816 2.218 1.00 95.25 97 LEU A CA 1
ATOM 765 C C . LEU A 1 97 ? -12.349 -5.137 1.450 1.00 95.25 97 LEU A C 1
ATOM 767 O O . LEU A 1 97 ? -12.677 -6.195 1.984 1.00 95.25 97 LEU A O 1
ATOM 771 N N . VAL A 1 98 ? -11.804 -5.083 0.233 1.00 94.94 98 VAL A N 1
ATOM 772 C CA . VAL A 1 98 ? -11.574 -6.259 -0.619 1.00 94.94 98 VAL A CA 1
ATOM 773 C C . VAL A 1 98 ? -10.091 -6.410 -0.911 1.00 94.94 98 VAL A C 1
ATOM 775 O O . VAL A 1 98 ? -9.466 -5.547 -1.527 1.00 94.94 98 VAL A O 1
ATOM 778 N N . GLU A 1 99 ? -9.516 -7.521 -0.468 1.00 95.56 99 GLU A N 1
ATOM 779 C CA . GLU A 1 99 ? -8.116 -7.839 -0.729 1.00 95.56 99 GLU A CA 1
ATOM 780 C C . GLU A 1 99 ? -7.939 -8.313 -2.184 1.00 95.56 99 GLU A C 1
ATOM 782 O O . GLU A 1 99 ? -8.619 -9.257 -2.584 1.00 95.56 99 GLU A O 1
ATOM 787 N N . PRO A 1 100 ? -7.070 -7.675 -2.994 1.00 93.75 100 PRO A N 1
ATOM 788 C CA . PRO A 1 100 ? -6.834 -8.104 -4.369 1.00 93.75 100 PRO A CA 1
ATOM 789 C C . PRO A 1 100 ? -6.003 -9.392 -4.372 1.00 93.75 100 PRO A C 1
ATOM 791 O O . PRO A 1 100 ? -4.829 -9.377 -4.001 1.00 93.75 100 PRO A O 1
ATOM 794 N N . GLU A 1 101 ? -6.602 -10.514 -4.767 1.00 92.19 101 GLU A N 1
ATOM 795 C CA . GLU A 1 101 ? -5.912 -11.806 -4.810 1.00 92.19 101 GLU A CA 1
ATOM 796 C C . GLU A 1 101 ? -4.679 -11.752 -5.729 1.00 92.19 101 GLU A C 1
ATOM 798 O O . GLU A 1 101 ? -4.713 -11.167 -6.808 1.00 92.19 101 GLU A O 1
ATOM 803 N N . GLY A 1 102 ? -3.566 -12.344 -5.287 1.00 92.38 102 GLY A N 1
ATOM 804 C CA . GLY A 1 102 ? -2.316 -12.359 -6.054 1.00 92.38 102 GLY A CA 1
ATOM 805 C C . GLY A 1 102 ? -1.435 -11.116 -5.896 1.00 92.38 102 GLY A C 1
ATOM 806 O O . GLY A 1 102 ? -0.413 -11.019 -6.577 1.00 92.38 102 GLY A O 1
ATOM 807 N N . TRP A 1 103 ? -1.774 -10.182 -4.995 1.00 95.56 103 TRP A N 1
ATOM 808 C CA . TRP A 1 103 ? -0.889 -9.061 -4.660 1.00 95.56 103 TRP A CA 1
ATOM 809 C C . TRP A 1 103 ? 0.521 -9.535 -4.269 1.00 95.56 103 TRP A C 1
ATOM 811 O O . TRP A 1 103 ? 0.717 -10.618 -3.714 1.00 95.56 103 TRP A O 1
ATOM 821 N N . VAL A 1 104 ? 1.525 -8.690 -4.516 1.00 95.06 104 VAL A N 1
ATOM 822 C CA . VAL A 1 104 ? 2.932 -8.989 -4.204 1.00 95.06 104 VAL A CA 1
ATOM 823 C C . VAL A 1 104 ? 3.517 -7.995 -3.204 1.00 95.06 104 VAL A C 1
ATOM 825 O O . VAL A 1 104 ? 3.064 -6.860 -3.071 1.00 95.06 104 VAL A O 1
ATOM 828 N N . CYS A 1 105 ? 4.548 -8.412 -2.468 1.00 94.56 105 CYS A N 1
ATOM 829 C CA . CYS A 1 105 ? 5.196 -7.560 -1.473 1.00 94.56 105 CYS A CA 1
ATOM 830 C C . CYS A 1 105 ? 5.734 -6.260 -2.094 1.00 94.56 105 CYS A C 1
ATOM 832 O O . CYS A 1 105 ? 6.552 -6.301 -3.003 1.00 94.56 105 CYS A O 1
ATOM 834 N N . CYS A 1 106 ? 5.389 -5.115 -1.501 1.00 94.25 106 CYS A N 1
ATOM 835 C CA . CYS A 1 106 ? 5.847 -3.767 -1.877 1.00 94.25 106 CYS A CA 1
ATOM 836 C C . CYS A 1 106 ? 7.374 -3.539 -1.901 1.00 94.25 106 CYS A C 1
ATOM 838 O O . CYS A 1 106 ? 7.824 -2.460 -2.279 1.00 94.25 106 CYS A O 1
ATOM 840 N N . GLY A 1 107 ? 8.184 -4.487 -1.419 1.00 92.19 107 GLY A N 1
ATOM 841 C CA . GLY A 1 107 ? 9.644 -4.375 -1.434 1.00 92.19 107 GLY A CA 1
ATOM 842 C C . GLY A 1 107 ? 10.236 -3.393 -0.415 1.00 92.19 107 GLY A C 1
ATOM 843 O O . GLY A 1 107 ? 11.411 -3.045 -0.534 1.00 92.19 107 GLY A O 1
ATOM 844 N N . THR A 1 108 ? 9.462 -2.969 0.594 1.00 84.75 108 THR A N 1
ATOM 845 C CA . THR A 1 108 ? 9.884 -1.968 1.593 1.00 84.75 108 THR A CA 1
ATOM 846 C C . THR A 1 108 ? 11.257 -2.257 2.195 1.00 84.75 108 THR A C 1
ATOM 848 O O . THR A 1 108 ? 12.073 -1.349 2.221 1.00 84.75 108 THR A O 1
ATOM 851 N N . SER A 1 109 ? 11.552 -3.471 2.670 1.00 77.06 109 SER A N 1
ATOM 852 C CA . SER A 1 109 ? 12.814 -3.708 3.394 1.00 77.06 109 SER A CA 1
AT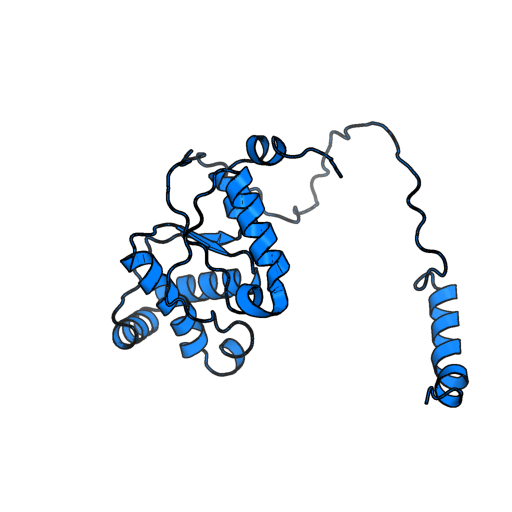OM 853 C C . SER A 1 109 ? 14.036 -3.861 2.474 1.00 77.06 109 SER A C 1
ATOM 855 O O . SER A 1 109 ? 15.027 -3.176 2.721 1.00 77.06 109 SER A O 1
ATOM 857 N N . PRO A 1 110 ? 14.013 -4.696 1.411 1.00 82.69 110 PRO A N 1
ATOM 858 C CA . PRO A 1 110 ? 15.229 -4.959 0.640 1.00 82.69 110 PRO A CA 1
ATOM 859 C C . PRO A 1 110 ? 15.287 -4.255 -0.722 1.00 82.69 110 PRO A C 1
ATOM 861 O O . PRO A 1 110 ? 16.380 -3.982 -1.214 1.00 82.69 110 PRO A O 1
ATOM 864 N N . ALA A 1 111 ? 14.153 -3.983 -1.375 1.00 84.94 111 ALA A N 1
ATOM 865 C CA . ALA A 1 111 ? 14.159 -3.703 -2.811 1.00 84.94 111 ALA A CA 1
ATOM 866 C C . ALA A 1 111 ? 14.794 -2.346 -3.131 1.00 84.94 111 ALA A C 1
ATOM 868 O O . ALA A 1 111 ? 15.641 -2.266 -4.012 1.00 84.94 111 ALA A O 1
ATOM 869 N N . HIS A 1 112 ? 14.454 -1.303 -2.372 1.00 81.50 112 HIS A N 1
ATOM 870 C CA . HIS A 1 112 ? 14.950 0.054 -2.629 1.00 81.50 112 HIS A CA 1
ATOM 871 C C . HIS A 1 112 ? 16.472 0.199 -2.458 1.00 81.50 112 HIS A C 1
ATOM 873 O O . HIS A 1 112 ? 17.078 1.005 -3.152 1.00 81.50 112 HIS A O 1
ATOM 879 N N . ASN A 1 113 ? 17.096 -0.609 -1.593 1.00 87.75 113 ASN A N 1
ATOM 880 C CA . ASN A 1 113 ? 18.548 -0.586 -1.381 1.00 87.75 113 ASN A CA 1
ATOM 881 C C . ASN A 1 113 ? 19.320 -1.506 -2.334 1.00 87.75 113 ASN A C 1
ATOM 883 O O . ASN A 1 113 ? 20.524 -1.347 -2.496 1.00 87.75 113 ASN A O 1
ATOM 887 N N . THR A 1 114 ? 18.653 -2.495 -2.932 1.00 91.31 114 THR A N 1
ATOM 888 C CA . THR A 1 114 ? 19.318 -3.521 -3.752 1.00 91.31 114 THR A CA 1
ATOM 889 C C . THR A 1 114 ? 19.105 -3.311 -5.242 1.00 91.31 114 THR A C 1
ATOM 891 O O . THR A 1 114 ? 20.014 -3.541 -6.035 1.00 91.31 114 THR A O 1
ATOM 894 N N . ASN A 1 115 ? 17.902 -2.906 -5.650 1.00 93.50 115 ASN A N 1
ATOM 895 C CA . ASN A 1 115 ? 17.553 -2.733 -7.047 1.00 93.50 115 ASN A CA 1
ATOM 896 C C . ASN A 1 115 ? 16.380 -1.756 -7.194 1.00 93.50 115 ASN A C 1
ATOM 898 O O . ASN A 1 115 ? 15.221 -2.102 -6.948 1.00 93.50 115 ASN A O 1
ATOM 902 N N . HIS A 1 116 ? 16.697 -0.553 -7.666 1.00 94.06 116 HIS A N 1
ATOM 903 C CA . HIS A 1 116 ? 15.724 0.512 -7.880 1.00 94.06 116 HIS A CA 1
ATOM 904 C C . HIS A 1 116 ? 14.563 0.072 -8.786 1.00 94.06 116 HIS A C 1
ATOM 906 O O . HIS A 1 116 ? 13.409 0.170 -8.379 1.00 94.06 116 HIS A O 1
ATOM 912 N N . TYR A 1 117 ? 14.846 -0.554 -9.934 1.00 95.50 117 TYR A N 1
ATOM 913 C CA . TYR A 1 117 ? 13.813 -1.051 -10.851 1.00 95.50 117 TYR A CA 1
ATOM 914 C C . TYR A 1 117 ? 12.821 -2.005 -10.165 1.00 95.50 117 TYR A C 1
ATOM 916 O O . TYR A 1 117 ? 11.609 -1.869 -10.318 1.00 95.50 117 TYR A O 1
ATOM 924 N N . ARG A 1 118 ? 13.308 -2.939 -9.336 1.00 94.88 118 ARG A N 1
ATOM 925 C CA . ARG A 1 118 ? 12.436 -3.849 -8.569 1.00 94.88 118 ARG A CA 1
ATOM 926 C C . ARG A 1 118 ? 11.612 -3.120 -7.515 1.00 94.88 118 ARG A C 1
ATOM 928 O O . ARG A 1 118 ? 10.481 -3.521 -7.259 1.00 94.88 118 ARG A O 1
ATOM 935 N N . SER A 1 119 ? 12.165 -2.069 -6.913 1.00 95.25 119 SER A N 1
ATOM 936 C CA . SER A 1 119 ? 11.445 -1.255 -5.930 1.00 95.25 119 SER A CA 1
ATOM 937 C C . SER A 1 119 ? 10.225 -0.541 -6.523 1.00 95.25 119 SER A C 1
ATOM 939 O O . SER A 1 119 ? 9.277 -0.276 -5.789 1.00 95.25 119 SER A O 1
ATOM 941 N N . ILE A 1 120 ? 10.224 -0.320 -7.842 1.00 97.06 120 ILE A N 1
ATOM 942 C CA . ILE A 1 120 ? 9.111 0.271 -8.596 1.00 97.06 120 ILE A CA 1
ATOM 943 C C . ILE A 1 120 ? 8.196 -0.805 -9.181 1.00 97.06 120 ILE A C 1
ATOM 945 O O . ILE A 1 120 ? 6.977 -0.722 -9.038 1.00 97.06 120 ILE A O 1
ATOM 949 N N . LYS A 1 121 ? 8.769 -1.865 -9.765 1.00 96.69 121 LYS A N 1
ATOM 950 C CA . LYS A 1 121 ? 8.010 -2.979 -10.353 1.00 96.69 121 LYS A CA 1
ATOM 951 C C . LYS A 1 121 ? 7.044 -3.623 -9.363 1.00 96.69 121 LYS A C 1
ATOM 953 O O . LYS A 1 121 ? 5.893 -3.861 -9.709 1.00 96.69 121 LYS A O 1
ATOM 958 N N . LEU A 1 122 ? 7.498 -3.901 -8.142 1.00 96.88 122 LEU A N 1
ATOM 959 C CA . LEU A 1 122 ? 6.714 -4.651 -7.160 1.00 96.88 122 LEU A CA 1
ATOM 960 C C . LEU A 1 122 ? 5.383 -3.954 -6.783 1.00 96.88 122 LEU A C 1
ATOM 962 O O . LEU A 1 122 ? 4.334 -4.591 -6.895 1.00 96.88 122 LEU A O 1
ATOM 966 N N . PRO A 1 123 ? 5.360 -2.657 -6.403 1.00 96.81 123 PRO A N 1
ATOM 967 C CA . PRO A 1 123 ? 4.104 -1.922 -6.251 1.00 96.81 123 PRO A CA 1
ATOM 968 C C . PRO A 1 123 ? 3.246 -1.887 -7.522 1.00 96.81 123 PRO A C 1
ATOM 970 O O . PRO A 1 123 ? 2.036 -2.087 -7.438 1.00 96.81 123 PRO A O 1
ATOM 973 N N . MET A 1 124 ? 3.856 -1.676 -8.696 1.00 97.12 124 MET A N 1
ATOM 974 C CA . MET A 1 124 ? 3.120 -1.586 -9.964 1.00 97.12 124 MET A CA 1
ATOM 975 C C . MET A 1 124 ? 2.393 -2.885 -10.322 1.00 97.12 124 MET A C 1
ATOM 977 O O . MET A 1 124 ? 1.259 -2.822 -10.779 1.00 97.12 124 MET A O 1
ATOM 981 N N . GLN A 1 125 ? 2.978 -4.053 -10.037 1.00 97.00 125 GLN A N 1
ATOM 982 C CA . GLN A 1 125 ? 2.302 -5.346 -10.222 1.00 97.00 125 GLN A CA 1
ATOM 983 C C . GLN A 1 125 ? 1.021 -5.450 -9.390 1.00 97.00 125 GLN A C 1
ATOM 985 O O . GLN A 1 125 ? 0.003 -5.937 -9.865 1.00 97.00 125 GLN A O 1
ATOM 990 N N . THR A 1 126 ? 1.048 -4.956 -8.153 1.00 97.00 126 THR A N 1
ATOM 991 C CA . THR A 1 126 ? -0.144 -4.976 -7.295 1.00 97.00 126 THR A CA 1
ATOM 992 C C . THR A 1 126 ? -1.196 -3.963 -7.754 1.00 97.00 126 THR A C 1
ATOM 994 O O . THR A 1 126 ? -2.391 -4.240 -7.660 1.00 97.00 126 THR A O 1
ATOM 997 N N . LEU A 1 127 ? -0.778 -2.799 -8.265 1.00 96.69 127 LEU A N 1
ATOM 998 C CA . LEU A 1 127 ? -1.710 -1.834 -8.856 1.00 96.69 127 LEU A CA 1
ATOM 999 C C . LEU A 1 127 ? -2.357 -2.365 -10.134 1.00 96.69 127 LEU A C 1
ATOM 1001 O O . LEU A 1 127 ? -3.555 -2.162 -10.303 1.00 96.69 127 LEU A O 1
ATOM 1005 N N . ALA A 1 128 ? -1.601 -3.073 -10.977 1.00 95.38 128 ALA A N 1
ATOM 1006 C CA . ALA A 1 128 ? -2.125 -3.729 -12.172 1.00 95.38 128 ALA A CA 1
ATOM 1007 C C . ALA A 1 128 ? -3.278 -4.674 -11.810 1.00 95.38 128 ALA A C 1
ATOM 1009 O O . ALA A 1 128 ? -4.389 -4.492 -12.296 1.00 95.38 128 ALA A O 1
ATOM 1010 N N . ILE A 1 129 ? -3.051 -5.576 -10.848 1.00 94.94 129 ILE A N 1
ATOM 1011 C CA . ILE A 1 129 ? -4.074 -6.512 -10.353 1.00 94.94 129 ILE A CA 1
ATOM 1012 C C . ILE A 1 129 ? -5.306 -5.758 -9.841 1.00 94.94 129 ILE A C 1
ATOM 1014 O O . ILE A 1 129 ? -6.437 -6.081 -10.191 1.00 94.94 129 ILE A O 1
ATOM 1018 N N . ALA A 1 130 ? -5.114 -4.726 -9.016 1.00 93.81 130 ALA A N 1
ATOM 1019 C CA . ALA A 1 130 ? -6.240 -3.970 -8.478 1.00 93.81 130 ALA A CA 1
ATOM 1020 C C . ALA A 1 130 ? -7.050 -3.256 -9.575 1.00 93.81 130 ALA A C 1
ATOM 1022 O O . ALA A 1 130 ? -8.277 -3.225 -9.499 1.00 93.81 130 ALA A O 1
ATOM 1023 N N . GLN A 1 131 ? -6.392 -2.713 -10.601 1.00 91.62 131 GLN A N 1
ATOM 1024 C CA . GLN A 1 131 ? -7.076 -2.065 -11.720 1.00 91.62 131 GLN A CA 1
ATOM 1025 C C . GLN A 1 131 ? -7.757 -3.068 -12.659 1.00 91.62 131 GLN A C 1
ATOM 1027 O O . GLN A 1 131 ? -8.850 -2.777 -13.137 1.00 91.62 131 GLN A O 1
ATOM 1032 N N . GLU A 1 132 ? -7.182 -4.254 -12.870 1.00 91.06 132 GLU A N 1
ATOM 1033 C CA . GLU A 1 132 ? -7.824 -5.362 -13.596 1.00 91.06 132 GLU A CA 1
ATOM 1034 C C . GLU A 1 132 ? -9.111 -5.832 -12.904 1.00 91.06 132 GLU A C 1
ATOM 1036 O O . GLU A 1 132 ? -10.098 -6.140 -13.569 1.00 91.06 132 GLU A O 1
ATOM 1041 N N . LEU A 1 133 ? -9.142 -5.796 -11.567 1.00 90.25 133 LEU A N 1
ATOM 1042 C CA . LEU A 1 133 ? -10.343 -6.048 -10.760 1.00 90.25 133 LEU A CA 1
ATOM 1043 C C . LEU A 1 133 ? -11.347 -4.876 -10.768 1.00 90.25 133 LEU A C 1
ATOM 1045 O O . LEU A 1 133 ? -12.386 -4.941 -10.112 1.00 90.25 133 LEU A O 1
ATOM 1049 N N . GLY A 1 134 ? -11.055 -3.787 -11.485 1.00 90.62 134 GLY A N 1
ATOM 1050 C CA . GLY A 1 134 ? -11.907 -2.600 -11.559 1.00 90.62 134 GLY A CA 1
ATOM 1051 C C . GLY A 1 134 ? -11.855 -1.712 -10.312 1.00 90.62 134 GLY A C 1
ATOM 1052 O O . GLY A 1 134 ? -12.703 -0.832 -10.147 1.00 90.62 134 GLY A O 1
ATOM 1053 N N . HIS A 1 135 ? -10.880 -1.907 -9.420 1.00 92.12 135 HIS A N 1
ATOM 1054 C CA . HIS A 1 135 ? -10.742 -1.079 -8.228 1.00 92.12 135 HIS A CA 1
ATOM 1055 C C . HIS A 1 135 ? -10.115 0.277 -8.584 1.00 92.12 135 HIS A C 1
ATOM 1057 O O . HIS A 1 135 ? -9.037 0.362 -9.170 1.00 92.12 135 HIS A O 1
ATOM 1063 N N . SER A 1 136 ? -10.764 1.362 -8.162 1.00 92.62 136 SER A N 1
ATOM 1064 C CA . SER A 1 136 ? -10.286 2.741 -8.356 1.00 92.62 136 SER A CA 1
ATOM 1065 C C . SER A 1 136 ? -9.651 3.344 -7.098 1.00 92.62 136 SER A C 1
ATOM 1067 O O . SER A 1 136 ? -9.138 4.466 -7.115 1.00 92.62 136 SER A O 1
ATOM 1069 N N . TYR A 1 137 ? -9.665 2.610 -5.984 1.00 95.50 137 TYR A N 1
ATOM 1070 C CA . TYR A 1 137 ? -9.134 3.075 -4.712 1.00 95.50 137 TYR A CA 1
ATOM 1071 C C . TYR A 1 137 ? -8.511 1.930 -3.921 1.00 95.50 137 TYR A C 1
ATOM 1073 O O . TYR A 1 137 ? -9.099 0.854 -3.809 1.00 95.50 137 TYR A O 1
ATOM 1081 N N . MET A 1 138 ? -7.346 2.185 -3.334 1.00 96.88 138 MET A N 1
ATOM 1082 C CA . MET A 1 138 ? -6.601 1.243 -2.514 1.00 96.88 138 MET A CA 1
ATOM 1083 C C . MET A 1 138 ? -6.188 1.878 -1.188 1.00 96.88 138 MET A C 1
ATOM 1085 O O . MET A 1 138 ? -5.653 2.986 -1.147 1.00 96.88 138 MET A O 1
ATOM 1089 N N . THR A 1 139 ? -6.407 1.143 -0.103 1.00 97.56 139 THR A N 1
ATOM 1090 C CA . THR A 1 139 ? -6.025 1.521 1.253 1.00 97.56 139 THR A CA 1
ATOM 1091 C C . THR A 1 139 ? -4.932 0.610 1.797 1.00 97.56 139 THR A C 1
ATOM 1093 O O . THR A 1 139 ? -4.897 -0.592 1.517 1.00 97.56 139 THR A O 1
ATOM 1096 N N . MET A 1 140 ? -4.034 1.194 2.591 1.00 96.81 140 MET A N 1
ATOM 1097 C CA . MET A 1 140 ? -2.877 0.514 3.171 1.00 96.81 140 MET A CA 1
ATOM 1098 C C . MET A 1 140 ? -2.705 0.865 4.652 1.00 96.81 140 MET A C 1
ATOM 1100 O O . MET A 1 140 ? -2.475 2.033 4.978 1.00 96.81 140 MET A O 1
ATOM 1104 N N . PRO A 1 141 ? -2.723 -0.116 5.572 1.00 96.12 141 PRO A N 1
ATOM 1105 C CA . PRO A 1 141 ? -2.442 0.144 6.988 1.00 96.12 141 PRO A CA 1
ATOM 1106 C C . PRO A 1 141 ? -0.961 0.415 7.264 1.00 96.12 141 PRO A C 1
ATOM 1108 O O . PRO A 1 141 ? -0.610 1.191 8.150 1.00 96.12 141 PRO A O 1
ATOM 1111 N N . CYS A 1 142 ? -0.066 -0.229 6.512 1.00 95.62 142 CYS A N 1
ATOM 1112 C CA . CYS A 1 142 ? 1.372 -0.074 6.692 1.00 95.62 142 CYS A CA 1
ATOM 1113 C C . CYS A 1 142 ? 1.875 1.207 6.008 1.00 95.62 142 CYS A C 1
ATOM 1115 O O . CYS A 1 142 ? 1.904 1.293 4.779 1.00 95.62 142 CYS A O 1
ATOM 1117 N N . ALA A 1 143 ? 2.363 2.168 6.799 1.00 94.56 143 ALA A N 1
ATOM 1118 C CA . ALA A 1 143 ? 2.912 3.434 6.300 1.00 94.56 143 ALA A CA 1
ATOM 1119 C C . ALA A 1 143 ? 4.092 3.247 5.328 1.00 94.56 143 ALA A C 1
ATOM 1121 O O . ALA A 1 143 ? 4.247 4.002 4.369 1.00 94.56 143 ALA A O 1
ATOM 1122 N N . ALA A 1 144 ? 4.914 2.219 5.547 1.00 94.56 144 ALA A N 1
ATOM 1123 C CA . ALA A 1 144 ? 6.049 1.943 4.678 1.00 94.56 144 ALA A CA 1
ATOM 1124 C C . ALA A 1 144 ? 5.604 1.396 3.310 1.00 94.56 144 ALA A C 1
ATOM 1126 O O . ALA A 1 144 ? 6.099 1.854 2.279 1.00 94.56 144 ALA A O 1
ATOM 1127 N N . CYS A 1 145 ? 4.596 0.511 3.292 1.00 96.56 145 CYS A N 1
ATOM 1128 C CA . CYS A 1 145 ? 3.955 0.067 2.053 1.00 96.56 145 CYS A CA 1
ATOM 1129 C C . CYS A 1 145 ? 3.351 1.258 1.301 1.00 96.56 145 CYS A C 1
ATOM 1131 O O . CYS A 1 145 ? 3.663 1.456 0.130 1.00 96.56 145 CYS A O 1
ATOM 1133 N N . PHE A 1 146 ? 2.578 2.095 2.001 1.00 97.38 146 PHE A N 1
ATOM 1134 C CA . PHE A 1 146 ? 1.988 3.309 1.438 1.00 97.38 146 PHE A CA 1
ATOM 1135 C C . PHE A 1 146 ? 3.043 4.204 0.769 1.00 97.38 146 PHE A C 1
ATOM 1137 O O . PHE A 1 146 ? 2.898 4.567 -0.398 1.00 97.38 146 PHE A O 1
ATOM 1144 N N . SER A 1 147 ? 4.154 4.490 1.457 1.00 95.88 147 SER A N 1
ATOM 1145 C CA . SER A 1 147 ? 5.261 5.277 0.897 1.00 95.88 147 SER A CA 1
ATOM 1146 C C . SER A 1 147 ? 5.823 4.666 -0.391 1.00 95.88 147 SER A C 1
ATOM 1148 O O . SER A 1 147 ? 6.037 5.393 -1.361 1.00 95.88 147 SER A O 1
ATOM 1150 N N . ARG A 1 148 ? 6.043 3.344 -0.431 1.00 96.25 148 ARG A N 1
ATOM 1151 C CA . ARG A 1 148 ? 6.586 2.670 -1.623 1.00 96.25 148 ARG A CA 1
ATOM 1152 C C . ARG A 1 148 ? 5.652 2.752 -2.821 1.00 96.25 148 ARG A C 1
ATOM 1154 O O . ARG A 1 148 ? 6.120 3.038 -3.917 1.00 96.25 148 ARG A O 1
ATOM 1161 N N . PHE A 1 149 ? 4.350 2.569 -2.615 1.00 97.38 149 PHE A N 1
ATOM 1162 C CA . PHE A 1 149 ? 3.373 2.724 -3.692 1.00 97.38 149 PHE A CA 1
ATOM 1163 C C . PHE A 1 149 ? 3.335 4.156 -4.219 1.00 97.38 149 PHE A C 1
ATOM 1165 O O . PHE A 1 149 ? 3.406 4.355 -5.426 1.00 97.38 149 PHE A O 1
ATOM 1172 N N . ARG A 1 150 ? 3.304 5.157 -3.331 1.00 96.81 150 ARG A N 1
ATOM 1173 C CA . ARG A 1 150 ? 3.303 6.571 -3.735 1.00 96.81 150 ARG A CA 1
ATOM 1174 C C . ARG A 1 150 ? 4.541 6.954 -4.544 1.00 96.81 150 ARG A C 1
ATOM 1176 O O . ARG A 1 150 ? 4.408 7.693 -5.513 1.00 96.81 150 ARG A O 1
ATOM 1183 N N . ILE A 1 151 ? 5.712 6.442 -4.172 1.00 96.06 151 ILE A N 1
ATOM 1184 C CA . ILE A 1 151 ? 6.960 6.676 -4.911 1.00 96.06 151 ILE A CA 1
ATOM 1185 C C . ILE A 1 151 ? 6.917 5.996 -6.274 1.00 96.06 151 ILE A C 1
ATOM 1187 O O . ILE A 1 151 ? 7.157 6.655 -7.276 1.00 96.06 151 ILE A O 1
ATOM 1191 N N . ALA A 1 152 ? 6.520 4.724 -6.334 1.00 96.88 152 ALA A N 1
ATOM 1192 C CA . ALA A 1 152 ? 6.420 4.011 -7.601 1.00 96.88 152 ALA A CA 1
ATOM 1193 C C . ALA A 1 152 ? 5.420 4.674 -8.564 1.00 96.88 152 ALA A C 1
ATOM 1195 O O . ALA A 1 152 ? 5.722 4.845 -9.741 1.00 96.88 152 ALA A O 1
ATOM 1196 N N . MET A 1 153 ? 4.257 5.110 -8.063 1.00 97.00 153 MET A N 1
ATOM 1197 C CA . MET A 1 153 ? 3.278 5.868 -8.852 1.00 97.00 153 MET A CA 1
ATOM 1198 C C . MET A 1 153 ? 3.866 7.184 -9.366 1.00 97.00 153 MET A C 1
ATOM 1200 O O . MET A 1 153 ? 3.634 7.546 -10.515 1.00 97.00 153 MET A O 1
ATOM 1204 N N . HIS A 1 154 ? 4.608 7.901 -8.519 1.00 96.38 154 HIS A N 1
ATOM 1205 C CA . HIS A 1 154 ? 5.225 9.170 -8.882 1.00 96.38 154 HIS A CA 1
ATOM 1206 C C . HIS A 1 154 ? 6.298 8.987 -9.960 1.00 96.38 154 HIS A C 1
ATOM 1208 O O . HIS A 1 154 ? 6.260 9.678 -10.971 1.00 96.38 154 HIS A O 1
ATOM 1214 N N . GLU A 1 155 ? 7.222 8.046 -9.793 1.00 96.44 155 GLU A N 1
ATOM 1215 C CA . GLU A 1 155 ? 8.308 7.832 -10.754 1.00 96.44 155 GLU A CA 1
ATOM 1216 C C . GLU A 1 155 ? 7.776 7.358 -12.108 1.00 96.44 155 GLU A C 1
ATOM 1218 O O . GLU A 1 155 ? 8.108 7.937 -13.135 1.00 96.44 155 GLU A O 1
ATOM 1223 N N . VAL A 1 156 ? 6.846 6.398 -12.130 1.00 96.44 156 VAL A N 1
ATOM 1224 C CA . VAL A 1 156 ? 6.232 5.925 -13.383 1.00 96.44 156 VAL A CA 1
ATOM 1225 C C . VAL A 1 156 ? 5.441 7.032 -14.097 1.00 96.44 156 VAL A C 1
ATOM 1227 O O . VAL A 1 156 ? 5.340 7.033 -15.322 1.00 96.44 156 VAL A O 1
ATOM 1230 N N . GLN A 1 157 ? 4.899 8.013 -13.372 1.00 94.88 157 GLN A N 1
ATOM 1231 C CA . GLN A 1 157 ? 4.244 9.171 -13.989 1.00 94.88 157 GLN A CA 1
ATOM 1232 C C . GLN A 1 157 ? 5.230 10.190 -14.569 1.00 94.88 157 GLN A C 1
ATOM 1234 O O . GLN A 1 157 ? 4.893 10.847 -15.554 1.00 94.88 157 GLN A O 1
ATOM 1239 N N . ASN A 1 158 ? 6.419 10.328 -13.979 1.00 95.94 158 ASN A N 1
ATOM 1240 C CA . ASN A 1 158 ? 7.388 11.366 -14.338 1.00 95.94 158 ASN A CA 1
ATOM 1241 C C . ASN A 1 158 ? 8.550 10.858 -15.211 1.00 95.94 158 ASN A C 1
ATOM 1243 O O . ASN A 1 158 ? 9.266 11.670 -15.792 1.00 95.94 158 ASN A O 1
ATOM 1247 N N . GLU A 1 159 ? 8.715 9.542 -15.361 1.00 96.69 159 GLU A N 1
ATOM 1248 C CA . GLU A 1 159 ? 9.797 8.917 -16.128 1.00 96.69 159 GLU A CA 1
ATOM 1249 C C . GLU A 1 159 ? 9.248 8.002 -17.241 1.00 96.69 159 GLU A C 1
ATOM 1251 O O . GLU A 1 159 ? 9.003 6.811 -17.018 1.00 96.69 159 GLU A O 1
ATOM 1256 N N . PRO A 1 160 ? 9.072 8.518 -18.475 1.00 95.88 160 PRO A N 1
ATOM 1257 C CA . PRO A 1 160 ? 8.463 7.765 -19.575 1.00 95.88 160 PRO A CA 1
ATOM 1258 C C . PRO A 1 160 ? 9.186 6.461 -19.939 1.00 95.88 160 PRO A C 1
ATOM 1260 O O . PRO A 1 160 ? 8.533 5.454 -20.208 1.00 95.88 160 PRO A O 1
ATOM 1263 N N . GLU A 1 161 ? 10.523 6.442 -19.912 1.00 96.56 161 GLU A N 1
ATOM 1264 C CA . GLU A 1 161 ? 11.295 5.227 -20.214 1.00 96.56 161 GLU A CA 1
ATOM 1265 C C . GLU A 1 161 ? 11.126 4.153 -19.137 1.00 96.56 161 GLU A C 1
ATOM 1267 O O . GLU A 1 161 ? 10.991 2.968 -19.453 1.00 96.56 161 GLU A O 1
ATOM 1272 N N . LEU A 1 162 ? 11.085 4.557 -17.862 1.00 96.44 162 LEU A N 1
ATOM 1273 C CA . LEU A 1 162 ? 10.803 3.645 -16.759 1.00 96.44 162 LEU A CA 1
ATOM 1274 C C . LEU A 1 162 ? 9.386 3.084 -16.885 1.00 96.44 162 LEU A C 1
ATOM 1276 O O . LEU A 1 162 ? 9.210 1.870 -16.779 1.00 96.44 162 LEU A O 1
ATOM 1280 N N . ARG A 1 163 ? 8.394 3.938 -17.173 1.00 96.25 163 ARG A N 1
ATOM 1281 C CA . ARG A 1 163 ? 7.007 3.514 -17.403 1.00 96.25 163 ARG A CA 1
ATOM 1282 C C . ARG A 1 163 ? 6.906 2.480 -18.509 1.00 96.25 163 ARG A C 1
ATOM 1284 O O . ARG A 1 163 ? 6.315 1.430 -18.283 1.00 96.25 163 ARG A O 1
ATOM 1291 N N . ARG A 1 164 ? 7.507 2.754 -19.670 1.00 96.75 164 ARG A N 1
ATOM 1292 C CA . ARG A 1 164 ? 7.497 1.838 -20.815 1.00 96.75 164 ARG A CA 1
ATOM 1293 C C . ARG A 1 164 ? 8.127 0.496 -20.454 1.00 96.75 164 ARG A C 1
ATOM 1295 O O . ARG A 1 164 ? 7.522 -0.543 -20.686 1.00 96.75 164 ARG A O 1
ATOM 1302 N N . LYS A 1 165 ? 9.303 0.515 -19.824 1.00 97.50 165 LYS A N 1
ATOM 1303 C CA . LYS A 1 165 ? 10.004 -0.707 -19.415 1.00 97.50 165 LYS A CA 1
ATOM 1304 C C . LYS A 1 165 ? 9.198 -1.537 -18.415 1.00 97.50 165 LYS A C 1
ATOM 1306 O O . LYS A 1 165 ? 9.144 -2.755 -18.538 1.00 97.50 165 LYS A O 1
ATOM 1311 N N . ILE A 1 166 ? 8.581 -0.886 -17.427 1.00 97.31 166 ILE A N 1
ATOM 1312 C CA . ILE A 1 166 ? 7.697 -1.559 -16.472 1.00 97.31 166 ILE A CA 1
ATOM 1313 C C . ILE A 1 166 ? 6.501 -2.153 -17.212 1.00 97.31 166 ILE A C 1
ATOM 1315 O O . ILE A 1 166 ? 6.230 -3.334 -17.026 1.00 97.31 166 ILE A O 1
ATOM 1319 N N . ALA A 1 167 ? 5.842 -1.380 -18.079 1.00 96.62 167 ALA A N 1
ATOM 1320 C CA . ALA A 1 167 ? 4.679 -1.825 -18.838 1.00 96.62 167 ALA A CA 1
ATOM 1321 C C . ALA A 1 167 ? 4.969 -3.049 -19.716 1.00 96.62 167 ALA A C 1
ATOM 1323 O O . ALA A 1 167 ? 4.179 -3.988 -19.724 1.00 96.62 167 ALA A O 1
ATOM 1324 N N . GLU A 1 168 ? 6.122 -3.076 -20.387 1.00 97.12 168 GLU A N 1
ATOM 1325 C CA . GLU A 1 168 ? 6.592 -4.230 -21.163 1.00 97.12 168 GLU A CA 1
ATOM 1326 C C . GLU A 1 168 ? 6.807 -5.477 -20.283 1.00 97.12 168 GLU A C 1
ATOM 1328 O O . GLU A 1 168 ? 6.494 -6.589 -20.699 1.00 97.12 168 GLU A O 1
ATOM 1333 N N . ASP A 1 169 ? 7.320 -5.308 -19.062 1.00 96.19 169 ASP A N 1
ATOM 1334 C CA . ASP A 1 169 ? 7.674 -6.408 -18.153 1.00 96.19 169 ASP A CA 1
ATOM 1335 C C . ASP A 1 169 ? 6.470 -6.967 -17.373 1.00 96.19 169 ASP A C 1
ATOM 1337 O O . ASP A 1 169 ? 6.417 -8.160 -17.079 1.00 96.19 169 ASP A O 1
ATOM 1341 N N . ILE A 1 170 ? 5.499 -6.121 -17.012 1.00 95.44 170 ILE A N 1
ATOM 1342 C CA . ILE A 1 170 ? 4.303 -6.548 -16.263 1.00 95.44 170 ILE A CA 1
ATOM 1343 C C . ILE A 1 170 ? 3.051 -6.687 -17.137 1.00 95.44 170 ILE A C 1
ATOM 1345 O O . ILE A 1 170 ? 2.027 -7.128 -16.630 1.00 95.44 170 ILE A O 1
ATOM 1349 N N . GLY A 1 171 ? 3.116 -6.318 -18.420 1.00 93.31 171 GLY A N 1
ATOM 1350 C CA . GLY A 1 171 ? 1.972 -6.347 -19.339 1.00 93.31 171 GLY A CA 1
ATOM 1351 C C . GLY A 1 171 ? 0.900 -5.291 -19.046 1.00 93.31 171 GLY A C 1
ATOM 1352 O O . GLY A 1 171 ? -0.213 -5.396 -19.550 1.00 93.31 171 GLY A O 1
ATOM 1353 N N . PHE A 1 172 ? 1.222 -4.283 -18.232 1.00 91.69 172 PHE A N 1
ATOM 1354 C CA . PHE A 1 172 ? 0.287 -3.271 -17.747 1.00 91.69 172 PHE A CA 1
ATOM 1355 C C . PHE A 1 172 ? 0.944 -1.887 -17.728 1.00 91.69 172 PHE A C 1
ATOM 1357 O O . PHE A 1 172 ? 1.924 -1.666 -17.013 1.00 91.69 172 PHE A O 1
ATOM 1364 N N . GLU A 1 173 ? 0.392 -0.933 -18.484 1.00 91.81 173 GLU A N 1
ATOM 1365 C CA . GLU A 1 173 ? 0.841 0.460 -18.443 1.00 91.81 173 GLU A CA 1
ATOM 1366 C C . GLU A 1 173 ? 0.039 1.262 -17.415 1.00 91.81 173 GLU A C 1
ATOM 1368 O O . GLU A 1 173 ? -1.158 1.512 -17.571 1.00 91.81 173 GLU A O 1
ATOM 1373 N N . TYR A 1 174 ? 0.725 1.725 -16.371 1.00 89.94 174 TYR A N 1
ATOM 1374 C CA . TYR A 1 174 ? 0.115 2.595 -15.377 1.00 89.94 174 TYR A CA 1
ATOM 1375 C C . TYR A 1 174 ? -0.116 4.000 -15.949 1.00 89.94 174 TYR A C 1
ATOM 1377 O O . TYR A 1 174 ? 0.817 4.776 -16.158 1.00 89.94 174 TYR A O 1
ATOM 1385 N N . THR A 1 175 ? -1.386 4.340 -16.152 1.00 86.00 175 THR A N 1
ATOM 1386 C CA . THR A 1 175 ? -1.845 5.649 -16.653 1.00 86.00 175 THR A CA 1
ATOM 1387 C C . THR A 1 175 ? -2.554 6.481 -15.577 1.00 86.00 175 THR A C 1
ATOM 1389 O O . THR A 1 175 ? -3.087 7.553 -15.858 1.00 86.00 175 THR A O 1
ATOM 1392 N N . GLY A 1 176 ? -2.535 6.021 -14.321 1.00 87.00 176 GLY A N 1
ATOM 1393 C CA . GLY A 1 176 ? -3.337 6.577 -13.231 1.00 87.00 176 GLY A CA 1
ATOM 1394 C C . GLY A 1 176 ? -4.656 5.825 -13.042 1.00 87.00 176 GLY A C 1
ATOM 1395 O O . GLY A 1 176 ? -4.769 4.652 -13.382 1.00 87.00 176 GLY A O 1
ATOM 1396 N N . GLY A 1 177 ? -5.655 6.489 -12.456 1.00 84.94 177 GLY A N 1
ATOM 1397 C CA . GLY A 1 177 ? -7.007 5.941 -12.271 1.00 84.94 177 GLY A CA 1
ATOM 1398 C C . GLY A 1 177 ? -7.250 5.211 -10.946 1.00 84.94 177 GLY A C 1
ATOM 1399 O O . GLY A 1 177 ? -8.388 5.186 -10.484 1.00 84.94 177 GLY A O 1
ATOM 1400 N N . ILE A 1 178 ? -6.201 4.706 -10.287 1.00 91.81 178 ILE A N 1
ATOM 1401 C CA . ILE A 1 178 ? -6.283 4.178 -8.919 1.00 91.81 178 ILE A CA 1
ATOM 1402 C C . ILE A 1 178 ? -5.657 5.151 -7.913 1.00 91.81 178 ILE A C 1
ATOM 1404 O O . ILE A 1 178 ? -4.494 5.542 -8.032 1.00 91.81 178 ILE A O 1
ATOM 1408 N 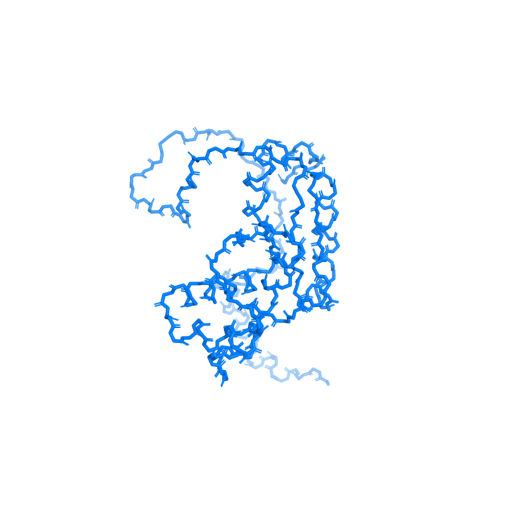N . LYS A 1 179 ? -6.430 5.558 -6.901 1.00 94.50 179 LYS A N 1
ATOM 1409 C CA . LYS A 1 179 ? -5.926 6.361 -5.776 1.00 94.50 179 LYS A CA 1
ATOM 1410 C C . LYS A 1 179 ? -5.437 5.434 -4.666 1.00 94.50 179 LYS A C 1
ATOM 1412 O O . LYS A 1 179 ? -6.175 4.560 -4.229 1.00 94.50 179 LYS A O 1
ATOM 1417 N N . VAL A 1 180 ? -4.211 5.651 -4.194 1.00 96.50 180 VAL A N 1
ATOM 1418 C CA . VAL A 1 180 ? -3.632 4.934 -3.047 1.00 96.50 180 VAL A CA 1
ATOM 1419 C C . VAL A 1 180 ? -3.516 5.887 -1.866 1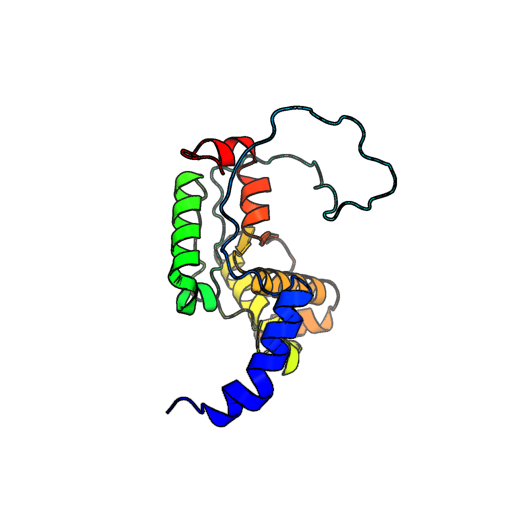.00 96.50 180 VAL A C 1
ATOM 1421 O O . VAL A 1 180 ? -2.885 6.938 -2.006 1.00 96.50 180 VAL A O 1
ATOM 1424 N N . ASP A 1 181 ? -4.070 5.489 -0.721 1.00 97.44 181 ASP A N 1
ATOM 1425 C CA . ASP A 1 181 ? -4.065 6.241 0.538 1.00 97.44 181 ASP A CA 1
ATOM 1426 C C . ASP A 1 181 ? -3.719 5.347 1.742 1.00 97.44 181 ASP A C 1
ATOM 1428 O O . ASP A 1 181 ? -3.823 4.117 1.708 1.00 97.44 181 ASP A O 1
ATOM 1432 N N . SER A 1 182 ? -3.313 5.982 2.844 1.00 97.19 182 SER A N 1
ATOM 1433 C CA . SER A 1 182 ? -3.169 5.296 4.129 1.00 97.19 182 SER A CA 1
ATOM 1434 C C . SER A 1 182 ? -4.538 4.910 4.704 1.00 97.19 182 SER A C 1
ATOM 1436 O O . SER A 1 182 ? -5.547 5.551 4.400 1.00 97.19 182 SER A O 1
ATOM 1438 N N . LEU A 1 183 ? -4.581 3.909 5.589 1.00 96.06 183 LEU A N 1
ATOM 1439 C CA . LEU A 1 183 ? -5.807 3.534 6.305 1.00 96.06 183 LEU A CA 1
ATOM 1440 C C . LEU A 1 183 ? -6.420 4.720 7.063 1.00 96.06 183 LEU A C 1
ATOM 1442 O O . LEU A 1 183 ? -7.633 4.903 7.031 1.00 96.06 183 LEU A O 1
ATOM 1446 N N . LEU A 1 184 ? -5.591 5.553 7.698 1.00 94.81 184 LEU A N 1
ATOM 1447 C CA . LEU A 1 184 ? -6.065 6.732 8.425 1.00 94.81 184 LEU A CA 1
ATOM 1448 C C . LEU A 1 184 ? -6.748 7.725 7.485 1.00 94.81 184 LEU A C 1
ATOM 1450 O O . LEU A 1 184 ? -7.882 8.107 7.743 1.00 94.81 184 LEU A O 1
ATOM 1454 N N . THR A 1 185 ? -6.096 8.066 6.370 1.00 95.31 185 THR A N 1
ATOM 1455 C CA . THR A 1 185 ? -6.665 8.939 5.330 1.00 95.31 185 THR A CA 1
ATOM 1456 C C . THR A 1 185 ? -7.945 8.347 4.744 1.00 95.31 185 THR A C 1
ATOM 1458 O O . THR A 1 185 ? -8.918 9.048 4.508 1.00 95.31 185 THR A O 1
ATOM 1461 N N . THR A 1 186 ? -7.980 7.029 4.552 1.00 95.25 186 THR A N 1
ATOM 1462 C CA . THR A 1 186 ? -9.173 6.334 4.052 1.00 95.25 186 THR A CA 1
ATOM 1463 C C . THR A 1 186 ? -10.347 6.502 5.012 1.00 95.25 186 THR A C 1
ATOM 1465 O O . THR A 1 186 ? -11.451 6.815 4.577 1.00 95.25 186 THR A O 1
ATOM 1468 N N . ILE A 1 187 ? -10.116 6.328 6.316 1.00 93.56 187 ILE A N 1
ATOM 1469 C CA . ILE A 1 187 ? -11.150 6.519 7.336 1.00 93.56 187 ILE A CA 1
ATOM 1470 C C . ILE A 1 187 ? -11.581 7.991 7.377 1.00 93.56 187 ILE A C 1
ATOM 1472 O O . ILE A 1 187 ? -12.774 8.272 7.316 1.00 93.56 187 ILE A O 1
ATOM 1476 N N . THR A 1 188 ? -10.649 8.944 7.416 1.00 92.50 188 THR A N 1
ATOM 1477 C CA . THR A 1 188 ? -11.011 10.369 7.493 1.00 92.50 188 THR A CA 1
ATOM 1478 C C . THR A 1 188 ? -11.771 10.851 6.262 1.00 92.50 188 THR A C 1
ATOM 1480 O O . THR A 1 188 ? -12.755 11.567 6.412 1.00 92.50 188 THR A O 1
ATOM 1483 N N . ASP A 1 189 ? -11.363 10.435 5.064 1.00 91.00 189 ASP A N 1
ATOM 1484 C CA . ASP A 1 189 ? -11.891 10.991 3.817 1.00 91.00 189 ASP A CA 1
ATOM 1485 C C . ASP A 1 189 ? -13.166 10.275 3.354 1.00 91.00 189 ASP A C 1
ATOM 1487 O O . ASP A 1 189 ? -14.058 10.909 2.788 1.00 91.00 189 ASP A O 1
ATOM 1491 N N . ARG A 1 190 ? -13.269 8.954 3.574 1.00 89.31 190 ARG A N 1
ATOM 1492 C CA . ARG A 1 190 ? -14.427 8.156 3.126 1.00 89.31 190 ARG A CA 1
ATOM 1493 C C . ARG A 1 190 ? -15.484 7.948 4.204 1.00 89.31 190 ARG A C 1
ATOM 1495 O O . ARG A 1 190 ? -16.660 7.858 3.859 1.00 89.31 190 ARG A O 1
ATOM 1502 N N . VAL A 1 191 ? -15.089 7.857 5.476 1.00 90.88 191 VAL A N 1
ATOM 1503 C CA . VAL A 1 191 ? -16.028 7.686 6.602 1.00 90.88 191 VAL A CA 1
ATOM 1504 C C . VAL A 1 191 ? -16.364 9.036 7.227 1.00 90.88 191 VAL A C 1
ATOM 1506 O O . VAL A 1 191 ? -17.534 9.332 7.457 1.00 90.88 191 VAL A O 1
ATOM 1509 N N . GLY A 1 192 ? -15.355 9.882 7.443 1.00 91.44 192 GLY A N 1
ATOM 1510 C CA . GLY A 1 192 ? -15.506 11.151 8.152 1.00 91.44 192 GLY A CA 1
ATOM 1511 C C . GLY A 1 192 ? -15.344 10.999 9.665 1.00 91.44 192 GLY A C 1
ATOM 1512 O O . GLY A 1 192 ? -15.533 9.923 10.234 1.00 91.44 192 GLY A O 1
ATOM 1513 N N . TYR A 1 193 ? -14.976 12.094 10.331 1.00 90.56 193 TYR A N 1
ATOM 1514 C CA . TYR A 1 193 ? -14.699 12.097 11.770 1.00 90.56 193 TYR A CA 1
ATOM 1515 C C . TYR A 1 193 ? -15.942 11.787 12.604 1.00 90.56 193 TYR A C 1
ATOM 1517 O O . TYR A 1 193 ? -15.858 11.047 13.579 1.00 90.56 193 TYR A O 1
ATOM 1525 N N . GLU A 1 194 ? -17.096 12.323 12.216 1.00 90.50 194 GLU A N 1
ATOM 1526 C CA . GLU A 1 194 ? -18.349 12.169 12.950 1.00 90.50 194 GLU A CA 1
ATOM 1527 C C . GLU A 1 194 ? -18.790 10.700 12.982 1.00 90.50 194 GLU A C 1
ATOM 1529 O O . GLU A 1 194 ? -19.037 10.150 14.056 1.00 90.50 194 GLU A O 1
ATOM 1534 N N . ALA A 1 195 ? -18.803 10.039 11.820 1.00 88.06 195 ALA A N 1
ATOM 1535 C CA . ALA A 1 195 ? -19.160 8.626 11.708 1.00 88.06 195 ALA A CA 1
ATOM 1536 C C . ALA A 1 195 ? -18.092 7.700 12.318 1.00 88.06 195 ALA A C 1
ATOM 1538 O O . ALA A 1 195 ? -18.420 6.639 12.842 1.00 88.06 195 ALA A O 1
ATOM 1539 N N . ALA A 1 196 ? -16.816 8.104 12.318 1.00 89.44 196 ALA A N 1
ATOM 1540 C CA . ALA A 1 196 ? -15.755 7.345 12.981 1.00 89.44 196 ALA A CA 1
ATOM 1541 C C . ALA A 1 196 ? -15.876 7.346 14.518 1.00 89.44 196 ALA A C 1
ATOM 1543 O O . ALA A 1 196 ? -15.405 6.412 15.168 1.00 89.44 196 ALA A O 1
ATOM 1544 N N . VAL A 1 197 ? -16.498 8.375 15.106 1.00 91.06 197 VAL A N 1
ATOM 1545 C CA . VAL A 1 197 ? -16.708 8.486 16.560 1.00 91.06 197 VAL A CA 1
ATOM 1546 C C . VAL A 1 197 ? -17.950 7.723 17.027 1.00 91.06 197 VAL A C 1
ATOM 1548 O O . VAL A 1 197 ? -17.956 7.216 18.145 1.00 91.06 197 VAL A O 1
ATOM 1551 N N . GLU A 1 198 ? -18.978 7.593 16.190 1.00 90.69 198 GLU A N 1
ATOM 1552 C CA . GLU A 1 198 ? -20.245 6.928 16.529 1.00 90.69 198 GLU A CA 1
ATOM 1553 C C . GLU A 1 198 ? -20.103 5.525 17.169 1.00 90.69 198 GLU A C 1
ATOM 1555 O O . GLU A 1 198 ? -20.747 5.279 18.192 1.00 90.69 198 GLU A O 1
ATOM 1560 N N . PRO A 1 199 ? -19.248 4.604 16.673 1.00 89.81 199 PRO A N 1
ATOM 1561 C CA . PRO A 1 199 ? -19.104 3.274 17.271 1.00 89.81 199 PRO A CA 1
ATOM 1562 C C . PRO A 1 199 ? -18.238 3.242 18.546 1.00 89.81 199 PRO A C 1
ATOM 1564 O O . PRO A 1 199 ? -18.038 2.169 19.124 1.00 89.81 199 PRO A O 1
ATOM 1567 N N . VAL A 1 200 ? -17.684 4.375 18.994 1.00 91.19 200 VAL A N 1
ATOM 1568 C CA . VAL A 1 200 ? -16.790 4.430 20.158 1.00 91.19 200 VAL A CA 1
ATOM 1569 C C . VAL A 1 200 ? -17.596 4.314 21.452 1.00 91.19 200 VAL A C 1
ATOM 1571 O O . VAL A 1 200 ? -18.306 5.228 21.858 1.00 91.19 200 VAL A O 1
ATOM 1574 N N . THR A 1 201 ? -17.430 3.197 22.162 1.00 92.06 201 THR A N 1
ATOM 1575 C CA . THR A 1 201 ? -18.135 2.935 23.432 1.00 92.06 201 THR A CA 1
ATOM 1576 C C . THR A 1 201 ? -17.376 3.415 24.668 1.00 92.06 201 THR A C 1
ATOM 1578 O O . THR A 1 201 ? -17.983 3.665 25.710 1.00 92.06 201 THR A O 1
ATOM 1581 N N . LYS A 1 202 ? -16.047 3.547 24.579 1.00 92.44 202 LYS A N 1
ATOM 1582 C CA . LYS A 1 202 ? -15.190 4.002 25.678 1.00 92.44 202 LYS A CA 1
ATOM 1583 C C . LYS A 1 202 ? -14.132 4.985 25.159 1.00 92.44 202 LYS A C 1
ATOM 1585 O O . LYS A 1 202 ? -13.149 4.534 24.570 1.00 92.44 202 LYS A O 1
ATOM 1590 N N . PRO A 1 203 ? -14.317 6.302 25.358 1.00 85.75 203 PRO A N 1
ATOM 1591 C CA . PRO A 1 203 ? -13.338 7.300 24.940 1.00 85.75 203 PRO A CA 1
ATOM 1592 C C . PRO A 1 203 ? -12.039 7.198 25.758 1.00 85.75 203 PRO A C 1
ATOM 1594 O O . PRO A 1 203 ? -12.042 6.667 26.875 1.00 85.75 203 PRO A O 1
ATOM 1597 N N . LEU A 1 204 ? -10.943 7.682 25.162 1.00 74.88 204 LEU A N 1
ATOM 1598 C CA . LEU A 1 204 ? -9.588 7.705 25.735 1.00 74.88 204 LEU A CA 1
ATOM 1599 C C . LEU A 1 204 ? -9.448 8.686 26.908 1.00 74.88 204 LEU A C 1
ATOM 1601 O O . LEU A 1 204 ? -10.080 9.766 26.863 1.00 74.88 204 LEU A O 1
#

pLDDT: mean 81.44, std 20.14, range [30.64, 97.81]

Sequence (204 aa):
EFDFKQLFKYDIAVAIKMLRTGKLKILPSIARRPRNGRRRETLEPDMMPAYPEAPREGTRKTAGDVVSYYPGCSLHATGIEFNMSTKAIAEKLSLNLVEPEGWVCCGTSPAHNTNHYRSIKLPMQTLAIAQELGHSYMTMPCAACFSRFRIAMHEVQNEPELRRKIAEDIGFEYTGGIKVDSLLTTITDRVGYEAAVEPVTKPL

Foldseek 3Di:
DPPPVCCVPPVVVVVVVCVVVVVDDPDDPPDDDDDDDDPDDDDDDPDPPPDDDDPPDDQPQCLPAEAEEDAADCCVPVVVVVVVVLVVLCVLLSNRYDHQPPQFHCCLPHDVVPDVLCNLLRLVLNVQSCVVVVHQEYEYQDPSSLVSNVVSLVCLVVPVVSQVVSCVVNVDRPPHRHYYDYSVCCCCRHRNPVSSCVVDPDDD